Protein AF-A0A822GXT4-F1 (afdb_monomer)

Sequence (238 aa):
MAKQCLREKNMLSDHIYSRKEKIPILIPIWKYVDQVKENLTEKKSILLQFIYENSTFNSTFFNNEERIELSVLMKESLVEGNISVIFEGLDEVPIHVDRSDLVKEINTLLERGIDYDVMHDKLTYSVYEQKEIHNTRDPTIGNRFIITSRIEGNYFEDINFFIPRLTIEDMSNDALKLFCSSYMKCINEISVKTRRVGKESNIAQLYDEITQNKDIFHLAINPQLASGIAAVYNQYEG

Structure (m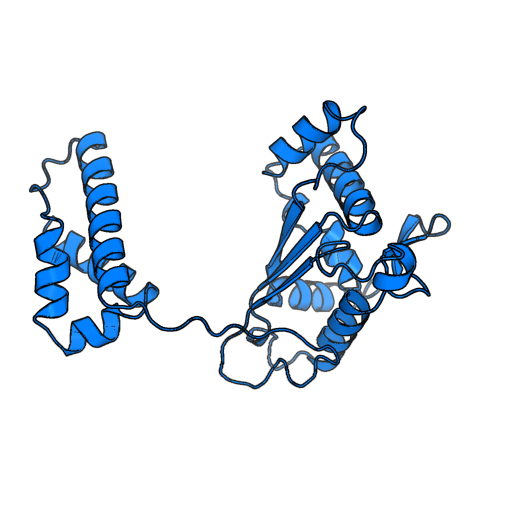mCIF, N/CA/C/O backbone):
data_AF-A0A822GXT4-F1
#
_entry.id   AF-A0A822GXT4-F1
#
loop_
_atom_site.group_PDB
_atom_site.id
_atom_site.type_symbol
_atom_site.label_atom_id
_atom_site.label_alt_id
_atom_site.label_comp_id
_atom_site.label_asym_id
_atom_site.label_entity_id
_atom_site.label_seq_id
_atom_site.pdbx_PDB_ins_code
_atom_site.Cartn_x
_atom_site.Cartn_y
_atom_site.Cartn_z
_atom_site.occupancy
_atom_site.B_iso_or_equiv
_atom_site.auth_seq_id
_atom_site.auth_comp_id
_atom_site.auth_asym_id
_atom_site.auth_atom_id
_atom_site.pdbx_PDB_model_num
ATOM 1 N N . MET A 1 1 ? 13.188 2.231 10.547 1.00 56.00 1 MET A N 1
ATOM 2 C CA . MET A 1 1 ? 13.160 1.423 9.315 1.00 56.00 1 MET A CA 1
ATOM 3 C C . MET A 1 1 ? 14.197 1.884 8.294 1.00 56.00 1 MET A C 1
ATOM 5 O O . MET A 1 1 ? 15.212 1.227 8.220 1.00 56.00 1 MET A O 1
ATOM 9 N N . ALA A 1 2 ? 14.082 3.035 7.617 1.00 60.69 2 ALA A N 1
ATOM 10 C CA . ALA A 1 2 ? 15.105 3.467 6.638 1.00 60.69 2 ALA A CA 1
ATOM 11 C C . ALA A 1 2 ? 16.550 3.541 7.201 1.00 60.69 2 ALA A C 1
ATOM 13 O O . ALA A 1 2 ? 17.471 2.997 6.602 1.00 60.69 2 ALA A O 1
ATOM 14 N N . LYS A 1 3 ? 16.756 4.089 8.413 1.00 62.12 3 LYS A N 1
ATOM 15 C CA . LYS A 1 3 ? 18.073 4.047 9.099 1.00 62.12 3 LYS A CA 1
ATOM 16 C C . LYS A 1 3 ? 18.524 2.639 9.500 1.00 62.12 3 LYS A C 1
ATOM 18 O O . LYS A 1 3 ? 19.713 2.402 9.658 1.00 62.12 3 LYS A O 1
ATOM 23 N N . GLN A 1 4 ? 17.583 1.724 9.705 1.00 65.19 4 GLN A N 1
ATOM 24 C CA . GLN A 1 4 ? 17.884 0.323 9.980 1.00 65.19 4 GLN A CA 1
ATOM 25 C C . GLN A 1 4 ? 18.321 -0.381 8.689 1.00 65.19 4 GLN A C 1
ATOM 27 O O . GLN A 1 4 ? 19.358 -1.025 8.705 1.00 65.19 4 GLN A O 1
ATOM 32 N N . CYS A 1 5 ? 17.640 -0.138 7.564 1.00 62.97 5 CYS A N 1
ATOM 33 C CA . CYS A 1 5 ? 18.047 -0.638 6.250 1.00 62.97 5 CYS A CA 1
ATOM 34 C C . CYS A 1 5 ? 19.461 -0.161 5.864 1.00 62.97 5 CYS A C 1
ATOM 36 O O . CYS A 1 5 ? 20.261 -0.958 5.387 1.00 62.97 5 CYS A O 1
ATOM 38 N N . LEU A 1 6 ? 19.807 1.107 6.135 1.00 62.62 6 LEU A N 1
ATOM 39 C CA . LEU A 1 6 ? 21.176 1.616 5.940 1.00 62.62 6 LEU A CA 1
ATOM 40 C C . LEU A 1 6 ? 22.205 0.891 6.820 1.00 62.62 6 LEU A C 1
ATOM 42 O O . LEU A 1 6 ? 23.281 0.524 6.356 1.00 62.62 6 LEU A O 1
ATOM 46 N N . ARG A 1 7 ? 21.877 0.653 8.096 1.00 63.25 7 ARG A N 1
ATOM 47 C CA . ARG A 1 7 ? 22.760 -0.076 9.021 1.00 63.25 7 ARG A CA 1
ATOM 48 C C . ARG A 1 7 ? 22.966 -1.526 8.593 1.00 63.25 7 ARG A C 1
ATOM 50 O O . ARG A 1 7 ? 24.087 -2.010 8.660 1.00 63.25 7 ARG A O 1
ATOM 57 N N . GLU A 1 8 ? 21.910 -2.194 8.141 1.00 62.47 8 GLU A N 1
ATOM 58 C CA . GLU A 1 8 ? 21.948 -3.587 7.685 1.00 62.47 8 GLU A CA 1
ATOM 59 C C . GLU A 1 8 ? 22.702 -3.737 6.353 1.00 62.47 8 GLU A C 1
ATOM 61 O O . GLU A 1 8 ? 23.437 -4.712 6.193 1.00 62.47 8 GLU A O 1
ATOM 66 N N . LYS A 1 9 ? 22.629 -2.747 5.444 1.00 60.75 9 LYS A N 1
ATOM 67 C CA . LYS A 1 9 ? 23.444 -2.704 4.211 1.00 60.75 9 LYS A CA 1
ATOM 68 C C . LYS A 1 9 ? 24.942 -2.814 4.517 1.00 60.75 9 LYS A C 1
ATOM 70 O O . LYS A 1 9 ? 25.652 -3.569 3.862 1.00 60.75 9 LYS A O 1
ATOM 75 N N . ASN A 1 10 ? 25.405 -2.124 5.559 1.00 52.47 10 ASN A N 1
ATOM 76 C CA . ASN A 1 10 ? 26.811 -2.121 5.972 1.00 52.47 10 ASN A CA 1
ATOM 77 C C . ASN A 1 10 ? 27.264 -3.415 6.680 1.00 52.47 10 ASN A C 1
ATOM 79 O O . ASN A 1 10 ? 28.443 -3.543 7.002 1.00 52.47 10 ASN A O 1
ATOM 83 N N . MET A 1 11 ? 26.358 -4.369 6.933 1.00 46.69 11 MET A N 1
ATOM 84 C CA . MET A 1 11 ? 26.658 -5.627 7.633 1.00 46.69 11 MET A CA 1
ATOM 85 C C . MET A 1 11 ? 26.518 -6.886 6.763 1.00 46.69 11 MET A C 1
ATOM 87 O O . MET A 1 11 ? 26.800 -7.980 7.245 1.00 46.69 11 MET A O 1
ATOM 91 N N . LEU A 1 12 ? 26.092 -6.768 5.502 1.00 45.81 12 LEU A N 1
ATOM 92 C CA . LEU A 1 12 ? 25.726 -7.913 4.661 1.00 45.81 12 LEU A CA 1
ATOM 93 C C . LEU A 1 12 ? 26.604 -8.001 3.403 1.00 45.81 12 LEU A C 1
ATOM 95 O O . LEU A 1 12 ? 26.143 -7.719 2.300 1.00 45.81 12 LEU A O 1
ATOM 99 N N . SER A 1 13 ? 27.861 -8.431 3.565 1.00 44.22 13 SER A N 1
ATOM 100 C CA . SER A 1 13 ? 28.705 -8.902 2.449 1.00 44.22 13 SER A CA 1
ATOM 101 C C . SER A 1 13 ? 28.569 -10.400 2.168 1.00 44.22 13 SER A C 1
ATOM 103 O O . SER A 1 13 ? 28.964 -10.846 1.100 1.00 44.22 13 SER A O 1
ATOM 105 N N . ASP A 1 14 ? 27.972 -11.182 3.068 1.00 42.19 14 ASP A N 1
ATOM 106 C CA . ASP A 1 14 ? 27.928 -12.636 2.938 1.00 42.19 14 ASP A CA 1
ATOM 107 C C . ASP A 1 14 ? 26.563 -13.159 3.379 1.00 42.19 14 ASP A C 1
ATOM 109 O O . ASP A 1 14 ? 26.316 -13.251 4.571 1.00 42.19 14 ASP A O 1
ATOM 113 N N . HIS A 1 15 ? 25.657 -13.467 2.443 1.00 39.00 15 HIS A N 1
ATOM 114 C CA . HIS A 1 15 ? 24.765 -14.635 2.529 1.00 39.00 15 HIS A CA 1
ATOM 115 C C . HIS A 1 15 ? 23.908 -14.808 1.262 1.00 39.00 15 HIS A C 1
ATOM 117 O O . HIS A 1 15 ? 23.187 -13.921 0.810 1.00 39.00 15 HIS A O 1
ATOM 123 N N . ILE A 1 16 ? 23.997 -16.024 0.726 1.00 44.41 16 ILE A N 1
ATOM 124 C CA . ILE A 1 16 ? 23.273 -16.587 -0.414 1.00 44.41 16 ILE A CA 1
ATOM 125 C C . ILE A 1 16 ? 21.822 -16.894 0.009 1.00 44.41 16 ILE A C 1
ATOM 127 O O . ILE A 1 16 ? 21.611 -17.617 0.978 1.00 44.41 16 ILE A O 1
ATOM 131 N N . TYR A 1 17 ? 20.841 -16.352 -0.726 1.00 42.94 17 TYR A N 1
ATOM 132 C CA . TYR A 1 17 ? 19.411 -16.729 -0.755 1.00 42.94 17 TYR A CA 1
ATOM 133 C C . TYR A 1 17 ? 18.722 -17.077 0.587 1.00 42.94 17 TYR A C 1
ATOM 135 O O . TYR A 1 17 ? 17.957 -18.040 0.665 1.00 42.94 17 TYR A O 1
ATOM 143 N N . SER A 1 18 ? 18.888 -16.268 1.639 1.00 44.94 18 SER A N 1
ATOM 144 C CA . SER A 1 18 ? 17.813 -16.163 2.637 1.00 44.94 18 SER A CA 1
ATOM 145 C C . SER A 1 18 ? 16.719 -15.257 2.058 1.00 44.94 18 SER A C 1
ATOM 147 O O . SER A 1 18 ? 17.018 -14.349 1.278 1.00 44.94 18 SER A O 1
ATOM 149 N N . ARG A 1 19 ? 15.440 -15.514 2.367 1.00 54.06 19 ARG A N 1
ATOM 150 C CA . ARG A 1 19 ? 14.340 -14.599 2.014 1.00 54.06 19 ARG A CA 1
ATOM 151 C C . ARG A 1 19 ? 14.615 -13.251 2.690 1.00 54.06 19 ARG A C 1
ATOM 153 O O . ARG A 1 19 ? 14.214 -13.063 3.834 1.00 54.06 19 ARG A O 1
ATOM 160 N N . LYS A 1 20 ? 15.324 -12.346 2.007 1.00 64.25 20 LYS A N 1
ATOM 161 C CA . LYS A 1 20 ? 15.527 -10.973 2.469 1.00 64.25 20 LYS A CA 1
ATOM 162 C C . LYS A 1 20 ? 14.148 -10.353 2.678 1.00 64.25 20 LYS A C 1
ATOM 164 O O . LYS A 1 20 ? 13.273 -10.465 1.813 1.00 64.25 20 LYS A O 1
ATOM 169 N N . GLU A 1 21 ? 13.937 -9.757 3.845 1.00 76.62 21 GLU A N 1
ATOM 170 C CA . GLU A 1 21 ? 12.742 -8.957 4.086 1.00 76.62 21 GLU A CA 1
ATOM 171 C C . GLU A 1 21 ? 12.685 -7.844 3.036 1.00 76.62 21 GLU A C 1
ATOM 173 O O . GLU A 1 21 ? 13.692 -7.199 2.741 1.00 76.62 21 GLU A O 1
ATOM 178 N N . LYS A 1 22 ? 11.516 -7.658 2.416 1.00 85.88 22 LYS A N 1
ATOM 179 C CA . LYS A 1 22 ? 11.350 -6.622 1.395 1.00 85.88 22 LYS A CA 1
ATOM 180 C C . LYS A 1 22 ? 11.286 -5.265 2.068 1.00 85.88 22 LYS A C 1
ATOM 182 O O . LYS A 1 22 ? 10.574 -5.115 3.058 1.00 85.88 22 LYS A O 1
ATOM 187 N N . ILE A 1 23 ? 11.956 -4.272 1.496 1.00 87.44 23 ILE A N 1
ATOM 188 C CA . ILE A 1 23 ? 11.910 -2.909 2.020 1.00 87.44 23 ILE A CA 1
ATOM 189 C C . ILE A 1 23 ? 10.537 -2.319 1.683 1.00 87.44 23 ILE A C 1
ATOM 191 O O . ILE A 1 23 ? 10.203 -2.216 0.497 1.00 87.44 23 ILE A O 1
ATOM 195 N N . PRO A 1 24 ? 9.717 -1.943 2.681 1.00 88.31 24 PRO A N 1
ATOM 196 C CA . PRO A 1 24 ? 8.405 -1.405 2.396 1.00 88.31 24 PRO A CA 1
ATOM 197 C C . PRO A 1 24 ? 8.483 0.095 2.093 1.00 88.31 24 PRO A C 1
ATOM 199 O O . PRO A 1 24 ? 9.163 0.852 2.790 1.00 88.31 24 PRO A O 1
ATOM 202 N N . ILE A 1 25 ? 7.760 0.523 1.060 1.00 88.25 25 ILE A N 1
ATOM 203 C CA . ILE A 1 25 ? 7.657 1.918 0.621 1.00 88.25 25 ILE A CA 1
ATOM 204 C C . ILE A 1 25 ? 6.179 2.289 0.554 1.00 88.25 25 ILE A C 1
ATOM 206 O O . ILE A 1 25 ? 5.410 1.613 -0.118 1.00 88.25 25 ILE A O 1
ATOM 210 N N . LEU A 1 26 ? 5.787 3.374 1.221 1.00 88.88 26 LEU A N 1
ATOM 211 C CA . LEU A 1 26 ? 4.436 3.927 1.130 1.00 88.88 26 LEU A CA 1
ATOM 212 C C . LEU A 1 26 ? 4.402 5.061 0.099 1.00 88.88 26 LEU A C 1
ATOM 214 O O . LEU A 1 26 ? 5.211 5.992 0.164 1.00 88.88 26 LEU A O 1
ATOM 218 N N . ILE A 1 27 ? 3.455 4.979 -0.831 1.00 89.06 27 ILE A N 1
ATOM 219 C CA . ILE A 1 27 ? 3.220 5.939 -1.907 1.00 89.06 27 ILE A CA 1
ATOM 220 C C . ILE A 1 27 ? 1.754 6.382 -1.854 1.00 89.06 27 ILE A C 1
ATOM 222 O O . ILE A 1 27 ? 0.891 5.684 -2.388 1.00 89.06 27 ILE A O 1
ATOM 226 N N . PRO A 1 28 ? 1.450 7.541 -1.248 1.00 89.94 28 PRO A N 1
ATOM 227 C CA . PRO A 1 28 ? 0.129 8.143 -1.369 1.00 89.94 28 PRO A CA 1
ATOM 228 C C . PRO A 1 28 ? -0.093 8.594 -2.814 1.00 89.94 28 PRO A C 1
ATOM 230 O O . PRO A 1 28 ? 0.680 9.406 -3.332 1.00 89.94 28 PRO A O 1
ATOM 233 N N . ILE A 1 29 ? -1.125 8.071 -3.478 1.00 88.88 29 ILE A N 1
ATOM 234 C CA . ILE A 1 29 ? -1.347 8.304 -4.913 1.00 88.88 29 ILE A CA 1
ATOM 235 C C . ILE A 1 29 ? -1.566 9.786 -5.215 1.00 88.88 29 ILE A C 1
ATOM 237 O O . ILE A 1 29 ? -1.021 10.295 -6.196 1.00 88.88 29 ILE A O 1
ATOM 241 N N . TRP A 1 30 ? -2.279 10.506 -4.349 1.00 86.38 30 TRP A N 1
ATOM 242 C CA . TRP A 1 30 ? -2.490 11.945 -4.508 1.00 86.38 30 TRP A CA 1
ATOM 243 C C . TRP A 1 30 ? -1.169 12.734 -4.561 1.00 86.38 30 TRP A C 1
ATOM 245 O O . TRP A 1 30 ? -1.055 13.656 -5.363 1.00 86.38 30 TRP A O 1
ATOM 255 N N . LYS A 1 31 ? -0.131 12.328 -3.807 1.00 85.81 31 LYS A N 1
ATOM 256 C CA . LYS A 1 31 ? 1.189 12.990 -3.840 1.00 85.81 31 LYS A CA 1
ATOM 257 C C . LYS A 1 31 ? 1.891 12.813 -5.177 1.00 85.81 31 LYS A C 1
ATOM 259 O O . LYS A 1 31 ? 2.482 13.761 -5.684 1.00 85.81 31 LYS A O 1
ATOM 264 N N . TYR A 1 32 ? 1.843 11.603 -5.734 1.00 85.75 32 TYR A N 1
ATOM 265 C CA . TYR A 1 32 ? 2.390 11.341 -7.064 1.00 85.75 32 TYR A CA 1
ATOM 266 C C . TYR A 1 32 ? 1.669 12.188 -8.112 1.00 85.75 32 TYR A C 1
ATOM 268 O O . TYR A 1 32 ? 2.304 12.880 -8.905 1.00 85.75 32 TYR A O 1
ATOM 276 N N . VAL A 1 33 ? 0.339 12.191 -8.064 1.00 83.75 33 VAL A N 1
ATOM 277 C CA . VAL A 1 33 ? -0.484 12.929 -9.017 1.00 83.75 33 VAL A CA 1
ATOM 278 C C . VAL A 1 33 ? -0.244 14.440 -8.942 1.00 83.75 33 VAL A C 1
ATOM 280 O O . VAL A 1 33 ? -0.178 15.096 -9.982 1.00 83.75 33 VAL A O 1
ATOM 283 N N . ASP A 1 34 ? -0.086 15.002 -7.746 1.00 81.00 34 ASP A N 1
ATOM 284 C CA . ASP A 1 34 ? 0.213 16.425 -7.585 1.00 81.00 34 ASP A CA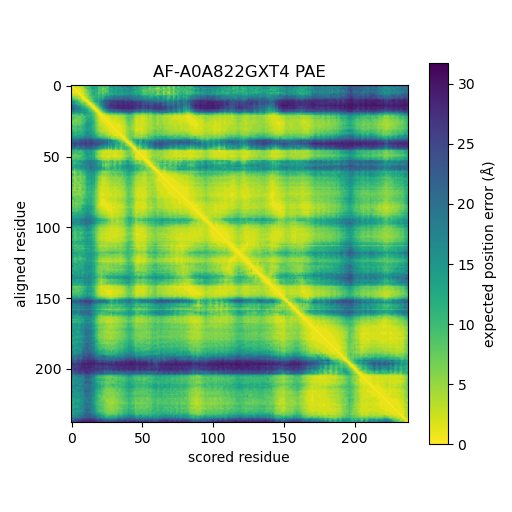 1
ATOM 285 C C . ASP A 1 34 ? 1.624 16.773 -8.080 1.00 81.00 34 ASP A C 1
ATOM 287 O O . ASP A 1 34 ? 1.775 17.732 -8.839 1.00 81.00 34 ASP A O 1
ATOM 291 N N . GLN A 1 35 ? 2.633 15.942 -7.795 1.00 78.31 35 GLN A N 1
ATOM 292 C CA . GLN A 1 35 ? 3.992 16.152 -8.312 1.00 78.31 35 GLN A CA 1
ATOM 293 C C . GLN A 1 35 ? 4.053 16.091 -9.850 1.00 78.31 35 GLN A C 1
ATOM 295 O O . GLN A 1 35 ? 4.761 16.879 -10.478 1.00 78.31 35 GLN A O 1
ATOM 300 N N . VAL A 1 36 ? 3.290 15.195 -10.487 1.00 75.75 36 VAL A N 1
ATOM 301 C CA . VAL A 1 36 ? 3.214 15.123 -11.958 1.00 75.75 36 VAL A CA 1
ATOM 302 C C . VAL A 1 36 ? 2.633 16.407 -12.563 1.00 75.75 36 VAL A C 1
ATOM 304 O O . VAL A 1 36 ? 3.053 16.801 -13.653 1.00 75.75 36 VAL A O 1
ATOM 307 N N . LYS A 1 37 ? 1.704 17.090 -11.878 1.00 72.38 37 LYS A N 1
ATOM 308 C CA . LYS A 1 37 ? 1.173 18.386 -12.339 1.00 72.38 37 LYS A CA 1
ATOM 309 C C . LYS A 1 37 ? 2.184 19.511 -12.179 1.00 72.38 37 LYS A C 1
ATOM 311 O O . LYS A 1 37 ? 2.328 20.324 -13.088 1.00 72.38 37 LYS A O 1
ATOM 316 N N . GLU A 1 38 ? 2.861 19.573 -11.036 1.00 69.00 38 GLU A N 1
ATOM 317 C CA . GLU A 1 38 ? 3.850 20.620 -10.752 1.00 69.00 38 GLU A CA 1
ATOM 318 C C . GLU A 1 38 ? 5.028 20.563 -11.739 1.00 69.00 38 GLU A C 1
ATOM 320 O O . GLU A 1 38 ? 5.528 21.601 -12.168 1.00 69.00 38 GLU A O 1
ATOM 325 N N . ASN A 1 39 ? 5.383 19.362 -12.204 1.00 63.16 39 ASN A N 1
ATOM 326 C CA . ASN A 1 39 ? 6.468 19.127 -13.159 1.00 63.16 39 ASN A CA 1
ATOM 327 C C . ASN A 1 39 ? 6.044 19.179 -14.644 1.00 63.16 39 ASN A C 1
ATOM 329 O O . ASN A 1 39 ? 6.778 18.712 -15.513 1.00 63.16 39 ASN A O 1
ATOM 333 N N . LEU A 1 40 ? 4.896 19.772 -15.002 1.00 56.34 40 LEU A N 1
ATOM 334 C CA . LEU A 1 40 ? 4.462 19.880 -16.411 1.00 56.3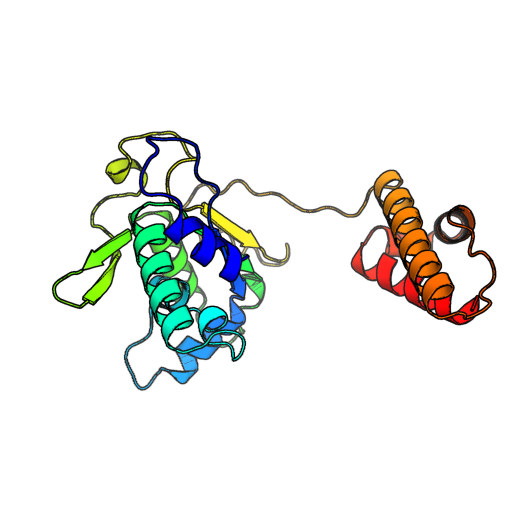4 40 LEU A CA 1
ATOM 335 C C . LEU A 1 40 ? 5.436 20.669 -17.319 1.00 56.34 40 LEU A C 1
ATOM 337 O O . LEU A 1 40 ? 5.325 20.589 -18.544 1.00 56.34 40 LEU A O 1
ATOM 341 N N . THR A 1 41 ? 6.402 21.393 -16.749 1.00 49.91 41 THR A N 1
ATOM 342 C CA . THR A 1 41 ? 7.451 22.138 -17.468 1.00 49.91 41 THR A CA 1
ATOM 343 C C . THR A 1 41 ? 8.787 21.397 -17.613 1.00 49.91 41 THR A C 1
ATOM 345 O O . THR A 1 41 ? 9.583 21.771 -18.471 1.00 49.91 41 THR A O 1
ATOM 348 N N . GLU A 1 42 ? 9.031 20.320 -16.861 1.00 49.91 42 GLU A N 1
ATOM 349 C CA . GLU A 1 42 ? 10.255 19.510 -16.933 1.00 49.91 42 GLU A CA 1
ATOM 350 C C . GLU A 1 42 ? 9.875 18.026 -16.899 1.00 49.91 42 GLU A C 1
ATOM 352 O O . GLU A 1 42 ? 9.405 17.548 -15.880 1.00 49.91 42 GLU A O 1
ATOM 357 N N . LYS A 1 43 ? 10.038 17.320 -18.034 1.00 54.50 43 LYS A N 1
ATOM 358 C CA . LYS A 1 43 ? 9.867 15.858 -18.226 1.00 54.50 43 LYS A CA 1
ATOM 359 C C . LYS A 1 43 ? 9.018 15.156 -17.148 1.00 54.50 43 LYS A C 1
ATOM 361 O O . LYS A 1 43 ? 9.545 14.804 -16.098 1.00 54.50 43 LYS A O 1
ATOM 366 N N . LYS A 1 44 ? 7.751 14.843 -17.471 1.00 55.22 44 LYS A N 1
ATOM 367 C CA . LYS A 1 44 ? 6.871 13.981 -16.655 1.00 55.22 44 LYS A CA 1
ATOM 368 C C . LYS A 1 44 ? 7.671 12.831 -16.019 1.00 55.22 44 LYS A C 1
ATOM 370 O O . LYS A 1 44 ? 8.175 11.964 -16.737 1.00 55.22 44 LYS A O 1
ATOM 375 N N . SER A 1 45 ? 7.794 12.843 -14.692 1.00 59.50 45 SER A N 1
ATOM 376 C CA . SER A 1 45 ? 8.405 11.749 -13.939 1.00 59.50 45 SER A CA 1
ATOM 377 C C . SER A 1 45 ? 7.450 10.562 -13.951 1.00 59.50 45 SER A C 1
ATOM 379 O O . SER A 1 45 ? 6.327 10.675 -13.459 1.00 59.50 45 SER A O 1
ATOM 381 N N . ILE A 1 46 ? 7.889 9.433 -14.504 1.00 78.56 46 ILE A N 1
ATOM 382 C CA . ILE A 1 46 ? 7.129 8.178 -14.462 1.00 78.56 46 ILE A CA 1
ATOM 383 C C . ILE A 1 46 ? 7.024 7.657 -13.019 1.00 78.56 46 ILE A C 1
ATOM 385 O O . ILE A 1 46 ? 7.886 7.934 -12.186 1.00 78.56 46 ILE A O 1
ATOM 389 N N . LEU A 1 47 ? 6.006 6.861 -12.709 1.00 86.75 47 LEU A N 1
ATOM 390 C CA . LEU A 1 47 ? 5.733 6.297 -11.385 1.00 86.75 47 LEU A CA 1
ATOM 391 C C . LEU A 1 47 ? 6.948 5.563 -10.809 1.00 86.75 47 LEU A C 1
ATOM 393 O O . LEU A 1 47 ? 7.256 5.701 -9.628 1.00 86.75 47 LEU A O 1
ATOM 397 N N . LEU A 1 48 ? 7.687 4.841 -11.657 1.00 87.88 48 LEU A N 1
ATOM 398 C CA . LEU A 1 48 ? 8.947 4.199 -11.281 1.00 87.88 48 LEU A CA 1
ATOM 399 C C . LEU A 1 48 ? 9.958 5.201 -10.706 1.00 87.88 48 LEU A C 1
ATOM 401 O O . LEU A 1 48 ? 10.576 4.924 -9.681 1.00 87.88 48 LEU A O 1
ATOM 405 N N . GLN A 1 49 ? 10.082 6.371 -11.332 1.00 85.69 49 GLN A N 1
ATOM 406 C CA . GLN A 1 49 ? 10.948 7.450 -10.873 1.00 85.69 49 GLN A CA 1
ATO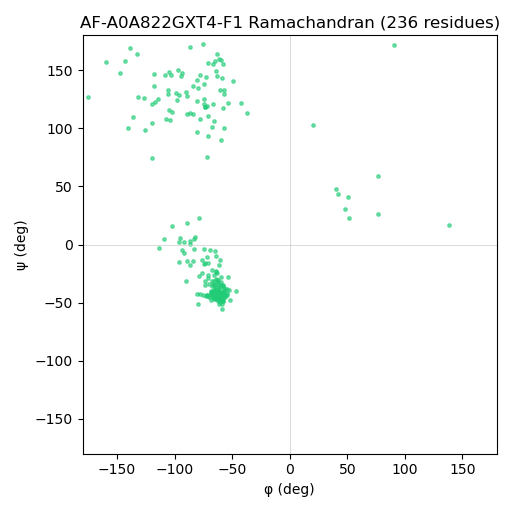M 407 C C . GLN A 1 49 ? 10.501 8.004 -9.527 1.00 85.69 49 GLN A C 1
ATOM 409 O O . GLN A 1 49 ? 11.301 8.104 -8.599 1.00 85.69 49 GLN A O 1
ATOM 414 N N . PHE A 1 50 ? 9.202 8.250 -9.383 1.00 86.12 50 PHE A N 1
ATOM 415 C CA . PHE A 1 50 ? 8.633 8.716 -8.125 1.00 86.12 50 PHE A CA 1
ATOM 416 C C . PHE A 1 50 ? 8.909 7.754 -6.953 1.00 86.12 50 PHE A C 1
ATOM 418 O O . PHE A 1 50 ? 9.127 8.198 -5.827 1.00 86.12 50 PHE A O 1
ATOM 425 N N . ILE A 1 51 ? 8.942 6.438 -7.196 1.00 87.19 51 ILE A N 1
ATOM 426 C CA . ILE A 1 51 ? 9.206 5.441 -6.147 1.00 87.19 51 ILE A CA 1
ATOM 427 C C . ILE A 1 51 ? 10.633 5.562 -5.592 1.00 87.19 51 ILE A C 1
ATOM 429 O O . ILE A 1 51 ? 10.798 5.566 -4.370 1.00 87.19 51 ILE A O 1
ATOM 433 N N . TYR A 1 52 ? 11.662 5.665 -6.442 1.00 82.19 52 TYR A N 1
ATOM 434 C CA . TYR A 1 52 ? 13.055 5.717 -5.966 1.00 82.19 52 TYR A CA 1
ATOM 435 C C . TYR A 1 52 ? 13.539 7.131 -5.610 1.00 82.19 52 TYR A C 1
ATOM 437 O O . TYR A 1 52 ? 14.519 7.273 -4.877 1.00 82.19 52 TYR A O 1
ATOM 445 N N . GLU A 1 53 ? 12.845 8.171 -6.079 1.00 78.06 53 GLU A N 1
ATOM 446 C CA . GLU A 1 53 ? 13.081 9.576 -5.705 1.00 78.06 53 GLU A CA 1
ATOM 447 C C . GLU A 1 53 ? 12.163 10.055 -4.571 1.00 78.06 53 GLU A C 1
ATOM 449 O O . GLU A 1 53 ? 12.177 11.237 -4.224 1.00 78.06 53 GLU A O 1
ATOM 454 N N . ASN A 1 54 ? 11.365 9.146 -3.997 1.00 72.25 54 ASN A N 1
ATOM 455 C CA . ASN A 1 54 ? 10.315 9.439 -3.026 1.00 72.25 54 ASN A CA 1
ATOM 456 C C . ASN A 1 54 ? 10.761 10.479 -1.986 1.00 72.25 54 ASN A C 1
ATOM 458 O O . ASN A 1 54 ? 11.718 10.285 -1.232 1.00 72.25 54 ASN A O 1
ATOM 462 N N . SER A 1 55 ? 10.010 11.579 -1.914 1.00 63.81 55 SER A N 1
ATOM 463 C CA . SER A 1 55 ? 10.328 12.744 -1.083 1.00 63.81 55 SER A CA 1
ATOM 464 C C . SER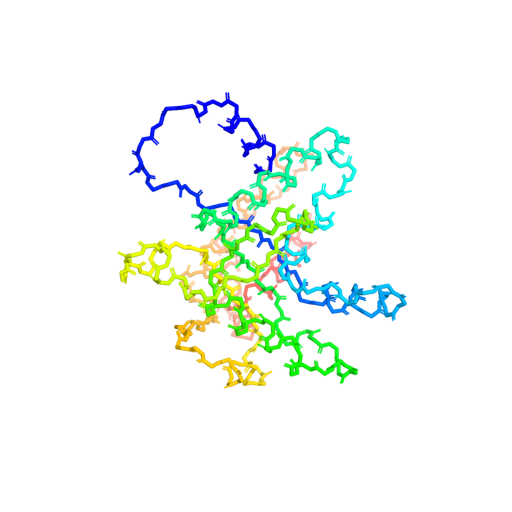 A 1 55 ? 10.392 12.453 0.420 1.00 63.81 55 SER A C 1
ATOM 466 O O . SER A 1 55 ? 11.013 13.207 1.167 1.00 63.81 55 SER A O 1
ATOM 468 N N . THR A 1 56 ? 9.832 11.332 0.875 1.00 64.31 56 THR A N 1
ATOM 469 C CA . THR A 1 56 ? 9.995 10.828 2.247 1.00 64.31 56 THR A CA 1
ATOM 470 C C . THR A 1 56 ? 11.470 10.560 2.572 1.00 64.31 56 THR A C 1
ATOM 472 O O . THR A 1 56 ? 11.922 10.845 3.687 1.00 64.31 56 THR A O 1
ATOM 475 N N . PHE A 1 57 ? 12.255 10.104 1.589 1.00 62.06 57 PHE A N 1
ATOM 476 C CA . PHE A 1 57 ? 13.712 9.989 1.705 1.00 62.06 57 PHE A CA 1
ATOM 477 C C . PHE A 1 57 ? 14.398 11.359 1.704 1.00 62.06 57 PHE A C 1
ATOM 479 O O . PHE A 1 57 ? 15.413 11.531 2.369 1.00 62.06 57 PHE A O 1
ATOM 486 N N . ASN A 1 58 ? 13.803 12.364 1.057 1.00 56.22 58 ASN A N 1
ATOM 487 C CA . ASN A 1 58 ? 14.304 13.742 1.035 1.00 56.22 58 ASN A CA 1
ATOM 488 C C . ASN A 1 58 ? 13.927 14.578 2.270 1.00 56.22 58 ASN A C 1
ATOM 490 O O . ASN A 1 58 ? 14.223 15.773 2.322 1.00 56.22 58 ASN A O 1
ATOM 494 N N . SER A 1 59 ? 13.318 13.969 3.287 1.00 65.44 59 SER A N 1
ATOM 495 C CA . SER A 1 59 ? 12.967 14.652 4.532 1.00 65.44 59 SER A CA 1
ATOM 496 C C . SER A 1 59 ? 14.193 15.195 5.286 1.00 65.44 59 SER A C 1
ATOM 498 O O . SER A 1 59 ? 15.323 14.735 5.115 1.00 65.44 59 SER A O 1
ATOM 500 N N . THR A 1 60 ? 13.970 16.168 6.174 1.00 64.81 60 THR A N 1
ATOM 501 C CA . THR A 1 60 ? 15.009 16.759 7.045 1.00 64.81 60 THR A CA 1
ATOM 502 C C . THR A 1 60 ? 15.598 15.772 8.061 1.00 64.81 60 THR A C 1
ATOM 504 O O . THR A 1 60 ? 16.548 16.108 8.763 1.00 64.81 60 THR A O 1
ATOM 507 N N . PHE A 1 61 ? 15.053 14.555 8.148 1.00 71.56 61 PHE A N 1
ATOM 508 C CA . PHE A 1 61 ? 15.527 13.496 9.040 1.00 71.56 61 PHE A CA 1
ATOM 509 C C . PHE A 1 61 ? 16.832 12.830 8.574 1.00 71.56 61 PHE A C 1
ATOM 511 O O . PHE A 1 61 ? 17.483 12.151 9.382 1.00 71.56 61 PHE A O 1
ATOM 518 N N . PHE A 1 62 ? 17.195 13.011 7.301 1.00 79.12 62 PHE A N 1
ATOM 519 C CA . PHE A 1 62 ? 18.394 12.451 6.685 1.00 79.12 62 PHE A CA 1
ATOM 520 C C . PHE A 1 62 ? 19.328 13.561 6.210 1.00 79.12 62 PHE A C 1
ATOM 522 O O . PHE A 1 62 ? 18.895 14.552 5.614 1.00 79.12 62 PHE A O 1
ATOM 529 N N . ASN A 1 63 ? 20.622 13.392 6.465 1.00 83.94 63 ASN A N 1
ATOM 530 C CA . ASN A 1 63 ? 21.645 14.261 5.895 1.00 83.94 63 ASN A CA 1
ATOM 531 C C . ASN A 1 63 ? 21.881 13.938 4.400 1.00 83.94 63 ASN A C 1
ATOM 533 O O . ASN A 1 63 ? 21.338 12.973 3.866 1.00 83.94 63 ASN A O 1
ATOM 537 N N . ASN A 1 64 ? 22.677 14.755 3.701 1.00 81.94 64 ASN A N 1
ATOM 538 C CA . ASN A 1 64 ? 22.930 14.567 2.264 1.00 81.94 64 ASN A CA 1
ATOM 539 C C . ASN A 1 64 ? 23.520 13.193 1.916 1.00 81.94 64 ASN A C 1
ATOM 541 O O . ASN A 1 64 ? 23.101 12.603 0.925 1.00 81.94 64 ASN A O 1
ATOM 545 N N . GLU A 1 65 ? 24.456 12.685 2.715 1.00 84.44 65 GLU A N 1
ATOM 546 C CA . GLU A 1 65 ? 25.099 11.388 2.477 1.00 84.44 65 GLU A CA 1
ATOM 547 C C . GLU A 1 65 ? 24.102 10.239 2.679 1.00 84.44 65 GLU A C 1
ATOM 549 O O . GLU A 1 65 ? 23.928 9.417 1.783 1.00 84.44 65 GLU A O 1
ATOM 554 N N . GLU A 1 66 ? 23.344 10.254 3.783 1.00 83.12 66 GLU A N 1
ATOM 555 C CA . GLU A 1 66 ? 22.279 9.280 4.064 1.00 83.12 66 GLU A CA 1
ATOM 556 C C . GLU A 1 66 ? 21.228 9.255 2.939 1.00 83.12 66 GLU A C 1
ATOM 558 O O . GLU A 1 66 ? 20.723 8.193 2.577 1.00 83.12 66 GLU A O 1
ATOM 563 N N . ARG A 1 67 ? 20.896 10.417 2.359 1.00 78.56 67 ARG A N 1
ATOM 564 C CA . ARG A 1 67 ? 19.952 10.512 1.233 1.00 78.56 67 ARG A CA 1
ATOM 565 C C . ARG A 1 67 ? 20.485 9.857 -0.034 1.00 78.56 67 ARG A C 1
ATOM 567 O O . ARG A 1 67 ? 19.742 9.134 -0.696 1.00 78.56 67 ARG A O 1
ATOM 574 N N . ILE A 1 68 ? 21.756 10.085 -0.357 1.00 81.31 68 ILE A N 1
ATOM 575 C CA . ILE A 1 68 ? 22.411 9.460 -1.512 1.00 81.31 68 ILE A CA 1
ATOM 576 C C . ILE A 1 68 ? 22.456 7.940 -1.319 1.00 81.31 68 ILE A C 1
ATOM 578 O O . ILE A 1 68 ? 22.046 7.201 -2.213 1.00 81.31 68 ILE A O 1
ATOM 582 N N . GLU A 1 69 ? 22.868 7.467 -0.141 1.00 83.38 69 GLU A N 1
ATOM 583 C CA . GLU A 1 69 ? 22.922 6.035 0.175 1.00 83.38 69 GLU A CA 1
ATOM 584 C C . GLU A 1 69 ? 21.548 5.362 0.093 1.00 83.38 69 GLU A C 1
ATOM 586 O O . GLU A 1 69 ? 21.431 4.268 -0.467 1.00 83.38 69 GLU A O 1
ATOM 591 N N . LEU A 1 70 ? 20.500 6.015 0.608 1.00 82.44 70 LEU A N 1
ATOM 592 C CA . LEU A 1 70 ? 19.126 5.523 0.499 1.00 82.44 70 LEU A CA 1
ATOM 593 C C . LEU A 1 70 ? 18.677 5.448 -0.954 1.00 82.44 70 LEU A C 1
ATOM 595 O O . LEU A 1 70 ? 18.096 4.442 -1.347 1.00 82.44 70 LEU A O 1
ATOM 599 N N . SER A 1 71 ? 18.958 6.473 -1.757 1.00 80.75 71 SER A N 1
ATOM 600 C CA . SER A 1 71 ? 18.559 6.487 -3.164 1.00 80.75 71 SER A CA 1
ATOM 601 C C . SER A 1 71 ? 19.248 5.367 -3.955 1.00 80.75 71 SER A C 1
ATOM 603 O O . SER A 1 71 ? 18.590 4.654 -4.714 1.00 80.75 71 SER A O 1
ATOM 605 N N . VAL A 1 72 ? 20.541 5.127 -3.706 1.00 83.38 72 VAL A N 1
ATOM 606 C CA . VAL A 1 72 ? 21.280 3.989 -4.282 1.00 83.38 72 VAL A CA 1
ATOM 607 C C . VAL A 1 72 ? 20.681 2.660 -3.822 1.00 83.38 72 VAL A C 1
ATOM 609 O O . VAL A 1 72 ? 20.368 1.814 -4.655 1.00 83.38 72 VAL A O 1
ATOM 612 N N . LEU A 1 73 ? 20.442 2.493 -2.516 1.00 86.62 73 LEU A N 1
ATOM 613 C CA . LEU A 1 73 ? 19.818 1.286 -1.970 1.00 86.62 73 LEU A CA 1
ATOM 614 C C . LEU A 1 73 ? 18.434 1.029 -2.585 1.00 86.62 73 LEU A C 1
ATOM 616 O O . LEU A 1 73 ? 18.104 -0.122 -2.857 1.00 86.62 73 LEU A O 1
ATOM 620 N N . MET A 1 74 ? 17.624 2.067 -2.811 1.00 86.25 74 MET A N 1
ATOM 621 C CA . MET A 1 74 ? 16.301 1.920 -3.428 1.00 86.25 74 MET A CA 1
ATOM 622 C C . MET A 1 74 ? 16.412 1.478 -4.883 1.00 86.25 74 MET A C 1
ATOM 624 O O . MET A 1 74 ? 15.694 0.565 -5.288 1.00 86.25 74 MET A O 1
ATOM 628 N N . LYS A 1 75 ? 17.325 2.081 -5.654 1.00 87.12 75 LYS A N 1
ATOM 629 C CA . LYS A 1 75 ? 17.589 1.685 -7.044 1.00 87.12 75 LYS A CA 1
ATOM 630 C C . LYS A 1 75 ? 18.021 0.217 -7.128 1.00 87.12 75 LYS A C 1
ATOM 632 O O . LYS A 1 75 ? 17.404 -0.549 -7.862 1.00 87.12 75 LYS A O 1
ATOM 637 N N . GLU A 1 76 ? 19.011 -0.182 -6.329 1.00 88.00 76 GLU A N 1
ATOM 638 C CA . GLU A 1 76 ? 19.498 -1.569 -6.245 1.00 88.00 76 GLU A CA 1
ATOM 639 C C . GLU A 1 76 ? 18.370 -2.529 -5.849 1.00 88.00 76 GLU A C 1
ATOM 641 O O . GLU A 1 76 ? 18.119 -3.523 -6.524 1.00 88.00 76 GLU A O 1
ATOM 646 N N . SER A 1 77 ? 17.621 -2.189 -4.798 1.00 88.12 77 SER A N 1
ATOM 647 C CA . SER A 1 77 ? 16.551 -3.046 -4.285 1.00 88.12 77 SER A CA 1
ATOM 648 C C . SER A 1 77 ? 15.401 -3.208 -5.277 1.00 88.12 77 SER A C 1
ATOM 650 O O . SER A 1 77 ? 14.804 -4.280 -5.331 1.00 88.12 77 SER A O 1
ATOM 652 N N . LEU A 1 78 ? 15.073 -2.180 -6.067 1.00 89.19 78 LEU A N 1
ATOM 653 C CA . LEU A 1 78 ? 14.059 -2.281 -7.120 1.00 89.19 78 LEU A CA 1
ATOM 654 C C . LEU A 1 78 ? 14.499 -3.230 -8.238 1.00 89.19 78 LEU A C 1
ATOM 656 O O . LEU A 1 78 ? 13.689 -4.041 -8.681 1.00 89.19 78 LEU A O 1
ATOM 660 N N . VAL A 1 79 ? 15.763 -3.161 -8.663 1.00 88.69 79 VAL A N 1
ATOM 661 C CA . VAL A 1 79 ? 16.324 -4.059 -9.689 1.00 88.69 79 VAL A CA 1
ATOM 662 C C . VAL A 1 79 ? 16.390 -5.500 -9.176 1.00 88.69 79 VAL A C 1
ATOM 664 O O . VAL A 1 79 ? 16.028 -6.435 -9.884 1.00 88.69 79 VAL A O 1
ATOM 667 N N . GLU A 1 80 ? 16.777 -5.697 -7.915 1.00 86.50 80 GLU A N 1
ATOM 668 C CA . GLU A 1 80 ? 16.835 -7.025 -7.291 1.00 86.50 80 GLU A CA 1
ATOM 669 C C . GLU A 1 80 ? 15.453 -7.632 -6.988 1.00 86.50 80 GLU A C 1
ATOM 671 O O . GLU A 1 80 ? 15.358 -8.809 -6.633 1.00 86.50 80 GLU A O 1
ATOM 676 N N . GLY A 1 81 ? 14.370 -6.856 -7.096 1.00 86.88 81 GLY A N 1
ATOM 677 C CA . GLY A 1 81 ? 13.033 -7.323 -6.738 1.00 86.88 81 GLY A CA 1
ATOM 678 C C . GLY A 1 81 ? 12.786 -7.372 -5.225 1.00 86.88 81 GLY A C 1
ATOM 679 O O . GLY A 1 81 ? 11.981 -8.174 -4.751 1.00 86.88 81 GLY A O 1
ATOM 680 N N . ASN A 1 82 ? 13.483 -6.551 -4.442 1.00 88.50 82 ASN A N 1
ATOM 681 C CA . ASN A 1 82 ? 13.501 -6.562 -2.977 1.00 88.50 82 ASN A CA 1
ATOM 682 C C . ASN A 1 82 ? 12.646 -5.455 -2.331 1.00 88.50 82 ASN A C 1
ATOM 684 O O . ASN A 1 82 ? 12.768 -5.204 -1.132 1.00 88.50 82 ASN A O 1
ATOM 688 N N . ILE A 1 83 ? 11.736 -4.826 -3.079 1.00 88.62 83 ILE A N 1
ATOM 689 C CA . ILE A 1 83 ? 10.822 -3.797 -2.560 1.00 88.62 83 ILE A CA 1
ATOM 690 C C . ILE A 1 83 ? 9.394 -4.331 -2.379 1.00 88.62 83 ILE A C 1
ATOM 692 O O . ILE A 1 83 ? 8.925 -5.190 -3.127 1.00 88.62 83 ILE A O 1
ATOM 696 N N . SER A 1 84 ? 8.685 -3.787 -1.386 1.00 91.25 84 SER A N 1
ATOM 697 C CA . SER A 1 84 ? 7.230 -3.883 -1.248 1.00 91.25 84 SER A CA 1
ATOM 698 C C . SER A 1 84 ? 6.612 -2.483 -1.277 1.00 91.25 84 SER A C 1
ATOM 700 O O . SER A 1 84 ? 6.683 -1.752 -0.296 1.00 91.25 84 SER A O 1
ATOM 702 N N . VAL A 1 85 ? 5.994 -2.092 -2.385 1.00 91.31 85 VAL A N 1
ATOM 703 C CA . VAL A 1 85 ? 5.336 -0.788 -2.521 1.00 91.31 85 VAL A CA 1
ATOM 704 C C . VAL A 1 85 ? 3.878 -0.889 -2.081 1.00 91.31 85 VAL A C 1
ATOM 706 O O . VAL A 1 85 ? 3.153 -1.784 -2.507 1.00 91.31 85 VAL A O 1
ATOM 709 N N . ILE A 1 86 ? 3.441 0.041 -1.241 1.00 92.81 86 ILE A N 1
ATOM 710 C CA . ILE A 1 86 ? 2.046 0.244 -0.862 1.00 92.81 86 ILE A CA 1
ATOM 711 C C . ILE A 1 86 ? 1.581 1.523 -1.552 1.00 92.81 86 ILE A C 1
ATOM 713 O O . ILE A 1 86 ? 1.992 2.617 -1.174 1.00 92.81 86 ILE A O 1
ATOM 717 N N . PHE A 1 87 ? 0.743 1.378 -2.570 1.00 91.44 87 PHE A N 1
ATOM 718 C CA . PHE A 1 87 ? 0.022 2.474 -3.195 1.00 91.44 87 PHE A CA 1
ATOM 719 C C . PHE A 1 87 ? -1.242 2.757 -2.394 1.00 91.44 87 PHE A C 1
ATOM 721 O O . PHE A 1 87 ? -2.153 1.931 -2.344 1.00 91.44 87 PHE A O 1
ATOM 728 N N . GLU A 1 88 ? -1.276 3.913 -1.746 1.00 91.88 88 GLU A N 1
ATOM 729 C CA . GLU A 1 88 ? -2.360 4.310 -0.859 1.00 91.88 88 GLU A CA 1
ATOM 730 C C . GLU A 1 88 ? -3.348 5.230 -1.584 1.00 91.88 88 GLU A C 1
ATOM 732 O O . GLU A 1 88 ? -2.948 6.266 -2.119 1.00 91.88 88 GLU A O 1
ATOM 737 N N . GLY A 1 89 ? -4.629 4.844 -1.587 1.00 90.38 89 GLY A N 1
ATOM 738 C CA . GLY A 1 89 ? -5.736 5.699 -2.020 1.00 90.38 89 GLY A CA 1
ATOM 739 C C . GLY A 1 89 ? -5.871 5.847 -3.538 1.00 90.38 89 GLY A C 1
ATOM 740 O O . GLY A 1 89 ? -5.832 6.958 -4.059 1.00 90.38 89 GLY A O 1
ATOM 741 N N . LEU A 1 90 ? -6.065 4.751 -4.281 1.00 88.00 90 LEU A N 1
ATOM 742 C CA . LEU A 1 90 ? -6.274 4.809 -5.743 1.00 88.00 90 LEU A CA 1
ATOM 743 C C . LEU A 1 90 ? -7.507 5.635 -6.155 1.00 88.00 90 LEU A C 1
ATOM 745 O O . LEU A 1 90 ? -7.546 6.237 -7.229 1.00 88.00 90 LEU A O 1
ATOM 749 N N . ASP A 1 91 ? -8.506 5.702 -5.286 1.00 85.56 91 ASP A N 1
ATOM 750 C CA . ASP A 1 91 ? -9.706 6.519 -5.453 1.00 85.56 91 ASP A CA 1
ATOM 751 C C . ASP A 1 91 ? -9.476 8.010 -5.178 1.00 85.56 91 ASP A C 1
ATOM 753 O O . ASP A 1 91 ? -10.305 8.832 -5.561 1.00 85.56 91 ASP A O 1
ATOM 757 N N . GLU A 1 92 ? -8.348 8.375 -4.567 1.00 86.69 92 GLU A N 1
ATOM 758 C CA . GLU A 1 92 ? -8.003 9.759 -4.232 1.00 86.69 92 GLU A CA 1
ATOM 759 C C . GLU A 1 92 ? -7.379 10.519 -5.408 1.00 86.69 92 GLU A C 1
ATOM 761 O O . GLU A 1 92 ? -6.984 11.677 -5.268 1.00 86.69 92 GLU A O 1
ATOM 766 N N . VAL A 1 93 ? -7.310 9.899 -6.593 1.00 83.06 93 VAL A N 1
ATOM 767 C CA . VAL A 1 93 ? -6.948 10.599 -7.830 1.00 83.06 93 VAL A CA 1
ATOM 768 C C . VAL A 1 93 ? -7.948 11.741 -8.053 1.00 83.06 93 VAL A C 1
ATOM 770 O O . VAL A 1 93 ? -9.141 11.474 -8.233 1.00 83.06 93 VAL A O 1
ATOM 773 N N . PRO A 1 94 ? -7.499 13.010 -8.065 1.00 77.06 94 PRO A N 1
ATOM 774 C CA . PRO A 1 94 ? -8.389 14.147 -8.238 1.00 77.06 94 PRO A CA 1
ATOM 775 C C . PRO A 1 94 ? -9.170 14.073 -9.553 1.00 77.06 94 PRO A C 1
ATOM 777 O O . PRO A 1 94 ? -8.619 13.707 -10.585 1.00 77.06 94 PRO A O 1
ATOM 780 N N . ILE A 1 95 ? -10.432 14.515 -9.540 1.00 72.44 95 ILE A N 1
ATOM 781 C CA . ILE A 1 95 ? -11.376 14.436 -10.679 1.00 72.44 95 ILE A CA 1
ATOM 782 C C . ILE A 1 95 ? -10.823 15.053 -11.979 1.00 72.44 95 ILE A C 1
ATOM 784 O O . ILE A 1 95 ? -11.208 14.663 -13.075 1.00 72.44 95 ILE A O 1
ATOM 788 N N . HIS A 1 96 ? -9.922 16.027 -11.867 1.00 71.12 96 HIS A N 1
ATOM 789 C CA . HIS A 1 96 ? -9.323 16.732 -13.002 1.00 71.12 96 HIS A CA 1
ATOM 790 C C . HIS A 1 96 ? -8.077 16.037 -13.580 1.00 71.12 96 HIS A C 1
ATOM 792 O O . HIS A 1 96 ? -7.434 16.590 -14.470 1.00 71.12 96 HIS A O 1
ATOM 798 N N . VAL A 1 97 ? -7.699 14.870 -13.056 1.00 72.38 97 VAL A N 1
ATOM 799 C CA . VAL A 1 97 ? -6.549 14.089 -13.515 1.00 72.38 97 VAL A CA 1
ATOM 800 C C . VAL A 1 97 ? -7.059 12.892 -14.289 1.00 72.38 97 VAL A C 1
ATOM 802 O O . VAL A 1 97 ? -7.899 12.139 -13.799 1.00 72.38 97 VAL A O 1
ATOM 805 N N . ASP A 1 98 ? -6.522 12.700 -15.492 1.00 74.44 98 ASP A N 1
ATOM 806 C CA . ASP A 1 98 ? -6.788 11.490 -16.255 1.00 74.44 98 ASP A CA 1
ATOM 807 C C . ASP A 1 98 ? -6.181 10.281 -15.531 1.00 74.44 98 ASP A C 1
ATOM 809 O O . ASP A 1 98 ? -4.966 10.071 -15.512 1.00 74.44 98 ASP A O 1
ATOM 813 N N . ARG A 1 99 ? -7.055 9.479 -14.917 1.00 79.81 99 ARG A N 1
ATOM 814 C CA . ARG A 1 99 ? -6.680 8.248 -14.219 1.00 79.81 99 ARG A CA 1
ATOM 815 C C . ARG A 1 99 ? -6.096 7.205 -15.178 1.00 79.81 99 ARG A C 1
ATOM 817 O O . ARG A 1 99 ? -5.335 6.350 -14.729 1.00 79.81 99 ARG A O 1
ATOM 824 N N . SER A 1 100 ? -6.404 7.272 -16.476 1.00 80.44 100 SER A N 1
ATOM 825 C CA . SER A 1 100 ? -5.933 6.289 -17.453 1.00 80.44 100 SER A CA 1
ATOM 826 C C . SER A 1 100 ? -4.409 6.255 -17.549 1.00 80.44 100 SER A C 1
ATOM 828 O O . SER A 1 100 ? -3.833 5.179 -17.696 1.00 80.44 100 SER A O 1
ATOM 830 N N . ASP A 1 101 ? -3.740 7.400 -17.404 1.00 80.56 101 ASP A N 1
ATOM 831 C CA . ASP A 1 101 ? -2.279 7.473 -17.433 1.00 80.56 101 ASP A CA 1
ATOM 832 C C . ASP A 1 101 ? -1.661 6.825 -16.188 1.00 80.56 101 ASP A C 1
ATOM 834 O O . ASP A 1 101 ? -0.781 5.974 -16.320 1.00 80.56 101 ASP A O 1
ATOM 838 N N . LEU A 1 102 ? -2.195 7.108 -14.994 1.00 85.81 102 LEU A N 1
ATOM 839 C CA . LEU A 1 102 ? -1.767 6.439 -13.759 1.00 85.81 102 LEU A CA 1
ATOM 840 C C . LEU A 1 102 ? -1.944 4.917 -13.857 1.00 85.81 102 LEU A C 1
ATOM 842 O O . LEU A 1 102 ? -1.043 4.160 -13.502 1.00 85.81 102 LEU A O 1
ATOM 846 N N . VAL A 1 103 ? -3.096 4.456 -14.346 1.00 86.06 103 VAL A N 1
ATOM 847 C CA . VAL A 1 103 ? -3.381 3.021 -14.464 1.00 86.06 103 VAL A CA 1
ATOM 848 C C . VAL A 1 103 ? -2.454 2.347 -15.478 1.00 86.06 103 VAL A C 1
ATOM 850 O O . VAL A 1 103 ? -1.976 1.243 -15.219 1.00 86.06 103 VAL A O 1
ATOM 853 N N . LYS A 1 104 ? -2.131 3.000 -16.604 1.00 86.31 104 LYS A N 1
ATOM 854 C CA . LYS A 1 104 ? -1.121 2.495 -17.554 1.00 86.31 104 LYS A CA 1
ATOM 855 C C . LYS A 1 104 ? 0.247 2.346 -16.893 1.00 86.31 104 LYS A C 1
ATOM 857 O O . LYS A 1 104 ? 0.926 1.345 -17.122 1.00 86.31 104 LYS A O 1
ATOM 862 N N . GLU A 1 105 ? 0.653 3.311 -16.073 1.00 88.00 105 GLU A N 1
ATOM 863 C CA . GLU A 1 105 ? 1.933 3.255 -15.365 1.00 88.00 105 GLU A CA 1
ATOM 864 C C . GLU A 1 105 ? 1.958 2.152 -14.301 1.00 88.00 105 GLU A C 1
ATOM 866 O O . GLU A 1 105 ? 2.937 1.407 -14.223 1.00 88.00 105 GLU A O 1
ATOM 871 N N . ILE A 1 106 ? 0.864 1.970 -13.552 1.00 89.38 106 ILE A N 1
ATOM 872 C CA . ILE A 1 106 ? 0.699 0.840 -12.627 1.00 89.38 106 ILE A CA 1
ATOM 873 C C . ILE A 1 106 ? 0.768 -0.488 -13.393 1.00 89.38 106 ILE A C 1
ATOM 875 O O . ILE A 1 106 ? 1.549 -1.355 -13.016 1.00 89.38 106 ILE A O 1
ATOM 879 N N . ASN A 1 107 ? 0.023 -0.647 -14.491 1.00 88.19 107 ASN A N 1
ATOM 880 C CA . ASN A 1 107 ? 0.056 -1.861 -15.316 1.00 88.19 107 ASN A CA 1
ATOM 881 C C . ASN A 1 107 ? 1.477 -2.168 -15.812 1.00 88.19 107 ASN A C 1
ATOM 883 O O . ASN A 1 107 ? 1.945 -3.296 -15.682 1.00 88.19 107 ASN A O 1
ATOM 887 N N . THR A 1 108 ? 2.192 -1.153 -16.305 1.00 88.75 108 THR A N 1
ATOM 888 C CA . THR A 1 108 ? 3.578 -1.304 -16.775 1.00 88.75 108 THR A CA 1
ATOM 889 C C . THR A 1 108 ? 4.504 -1.758 -15.646 1.00 88.75 108 THR A C 1
ATOM 891 O O . THR A 1 108 ? 5.351 -2.625 -15.852 1.00 88.75 108 THR A O 1
ATOM 894 N N . LEU A 1 109 ? 4.327 -1.201 -14.445 1.00 89.44 109 LEU A N 1
ATOM 895 C CA . LEU A 1 109 ? 5.098 -1.559 -13.256 1.00 89.44 109 LEU A CA 1
ATOM 896 C C . LEU A 1 109 ? 4.813 -2.984 -12.761 1.00 89.44 109 LEU A C 1
ATOM 898 O O . LEU A 1 109 ? 5.733 -3.649 -12.291 1.00 89.44 109 LEU A O 1
ATOM 902 N N . LEU A 1 110 ? 3.568 -3.451 -12.865 1.00 87.25 110 LEU A N 1
ATOM 903 C CA . LEU A 1 110 ? 3.176 -4.814 -12.493 1.00 87.25 110 LEU A CA 1
ATOM 904 C C . LEU A 1 110 ? 3.665 -5.860 -13.508 1.00 87.25 110 LEU A C 1
ATOM 906 O O . LEU A 1 110 ? 4.017 -6.970 -13.118 1.00 87.25 110 LEU A O 1
ATOM 910 N N . GLU A 1 111 ? 3.702 -5.508 -14.794 1.00 86.06 111 GLU A N 1
ATOM 911 C CA . GLU A 1 111 ? 4.083 -6.412 -15.885 1.00 86.06 111 GLU A CA 1
ATOM 912 C C . GLU A 1 111 ? 5.596 -6.577 -16.016 1.00 86.06 111 GLU A C 1
ATOM 914 O O . GLU A 1 111 ? 6.126 -7.692 -16.092 1.00 86.06 111 GLU A O 1
ATOM 919 N N . ARG A 1 112 ? 6.307 -5.450 -16.072 1.00 86.88 112 ARG A N 1
ATOM 920 C CA . ARG A 1 112 ? 7.693 -5.422 -16.525 1.00 86.88 112 ARG A CA 1
ATOM 921 C C . ARG A 1 112 ? 8.669 -5.537 -15.374 1.00 86.88 112 ARG A C 1
ATOM 923 O O . ARG A 1 112 ? 8.446 -5.032 -14.273 1.00 86.88 112 ARG A O 1
ATOM 930 N N . GLY A 1 113 ? 9.797 -6.170 -15.668 1.00 86.06 113 GLY A N 1
ATOM 931 C CA . GLY A 1 113 ? 10.985 -6.058 -14.843 1.00 86.06 113 GLY A CA 1
ATOM 932 C C . GLY A 1 113 ? 11.473 -4.620 -14.720 1.00 86.06 113 GLY A C 1
ATOM 933 O O . GLY A 1 113 ? 11.183 -3.779 -15.573 1.00 86.06 113 GLY A O 1
ATOM 934 N N . ILE A 1 114 ? 12.250 -4.346 -13.678 1.00 89.19 114 ILE A N 1
ATOM 935 C CA . ILE A 1 114 ? 12.939 -3.066 -13.500 1.00 89.19 114 ILE A CA 1
ATOM 936 C C . ILE A 1 114 ? 14.419 -3.292 -13.790 1.00 89.19 114 ILE A C 1
ATOM 938 O O . ILE A 1 114 ? 14.999 -4.258 -13.302 1.00 89.19 114 ILE A O 1
ATOM 942 N N . ASP A 1 115 ? 15.011 -2.405 -14.582 1.00 87.31 115 ASP A N 1
ATOM 943 C CA . ASP A 1 115 ? 16.418 -2.462 -14.971 1.00 87.31 115 ASP A CA 1
ATOM 944 C C . ASP A 1 115 ? 17.090 -1.093 -14.792 1.00 87.31 115 ASP A C 1
ATOM 946 O O . ASP A 1 115 ? 16.416 -0.064 -14.653 1.00 87.31 115 ASP A O 1
ATOM 950 N N . TYR A 1 116 ? 18.420 -1.077 -14.798 1.00 85.62 116 TYR A N 1
ATOM 951 C CA . TYR A 1 116 ? 19.225 0.135 -14.730 1.00 85.62 116 TYR A CA 1
ATOM 952 C C . TYR A 1 116 ? 19.777 0.508 -16.105 1.00 85.62 116 TYR A C 1
ATOM 954 O O . TYR A 1 116 ? 20.639 -0.171 -16.663 1.00 85.62 116 TYR A O 1
ATOM 962 N N . ASP A 1 117 ? 19.321 1.638 -16.642 1.00 85.06 117 ASP A N 1
ATOM 963 C CA . ASP A 1 117 ? 19.880 2.208 -17.860 1.00 85.06 117 ASP A CA 1
ATOM 964 C C . ASP A 1 117 ? 21.168 2.966 -17.522 1.00 85.06 117 ASP A C 1
ATOM 966 O O . ASP A 1 117 ? 21.141 4.132 -17.123 1.00 85.06 117 ASP A O 1
ATOM 970 N N . VAL A 1 118 ? 22.303 2.288 -17.700 1.00 81.88 118 VAL A N 1
ATOM 971 C CA . VAL A 1 118 ? 23.641 2.841 -17.438 1.00 81.88 118 VAL A CA 1
ATOM 972 C C . VAL A 1 118 ? 23.924 4.083 -18.290 1.00 81.88 118 VAL A C 1
ATOM 974 O O . VAL A 1 118 ? 24.612 4.990 -17.832 1.00 81.88 118 VAL A O 1
ATOM 977 N N . MET A 1 119 ? 23.390 4.163 -19.515 1.00 82.38 119 MET A N 1
ATOM 978 C CA . MET A 1 119 ? 23.673 5.279 -20.428 1.00 82.38 119 MET A CA 1
ATOM 979 C C . MET A 1 119 ? 22.966 6.566 -19.996 1.00 82.38 119 MET A C 1
ATOM 981 O O . MET A 1 119 ? 23.479 7.658 -20.233 1.00 82.38 119 MET A O 1
ATOM 985 N N . HIS A 1 120 ? 21.797 6.440 -19.368 1.00 80.94 120 HIS A N 1
ATOM 986 C CA . HIS A 1 120 ? 20.988 7.572 -18.907 1.00 80.94 120 HIS A CA 1
ATOM 987 C C . HIS A 1 120 ? 20.965 7.737 -17.380 1.00 80.94 120 HIS A C 1
ATOM 989 O O . HIS A 1 120 ? 20.230 8.592 -16.888 1.00 80.94 120 HIS A O 1
ATOM 995 N N . ASP A 1 121 ? 21.737 6.927 -16.653 1.00 81.25 121 ASP A N 1
ATOM 996 C CA . ASP A 1 121 ? 21.867 6.920 -15.191 1.00 81.25 121 ASP A CA 1
ATOM 997 C C . ASP A 1 121 ? 20.521 6.873 -14.435 1.00 81.25 121 ASP A C 1
ATOM 999 O O . ASP A 1 121 ? 20.293 7.566 -13.437 1.00 81.25 121 ASP A O 1
ATOM 1003 N N . LYS A 1 122 ? 19.580 6.058 -14.929 1.00 84.44 122 LYS A N 1
ATOM 1004 C CA . LYS A 1 122 ? 18.207 5.996 -14.402 1.00 84.44 122 LYS A CA 1
ATOM 1005 C C . LYS A 1 122 ? 17.632 4.586 -14.414 1.00 84.44 122 LYS A C 1
ATOM 1007 O O . LYS A 1 122 ? 18.028 3.746 -15.219 1.00 84.44 122 LYS A O 1
ATOM 1012 N N . LEU A 1 123 ? 16.628 4.356 -13.569 1.00 87.75 123 LEU A N 1
ATOM 1013 C CA . LEU A 1 123 ? 15.820 3.145 -13.678 1.00 87.75 123 LEU A CA 1
ATOM 1014 C C . LEU A 1 123 ? 14.890 3.224 -14.890 1.00 87.75 123 LEU A C 1
ATOM 1016 O O . LEU A 1 123 ? 14.357 4.282 -15.235 1.00 87.75 123 LEU A O 1
ATOM 1020 N N . THR A 1 124 ? 14.687 2.075 -15.518 1.00 88.56 124 THR A N 1
ATOM 1021 C CA . THR A 1 124 ? 13.775 1.884 -16.641 1.00 88.56 124 THR A CA 1
ATOM 1022 C C . THR A 1 124 ? 13.020 0.570 -16.482 1.00 88.56 124 THR A C 1
ATOM 1024 O O . THR A 1 124 ? 13.348 -0.267 -15.641 1.00 88.56 124 THR A O 1
ATOM 1027 N N . TYR A 1 125 ? 12.001 0.380 -17.309 1.00 89.00 125 TYR A N 1
ATOM 1028 C CA . TYR A 1 125 ? 11.372 -0.920 -17.464 1.00 89.00 125 TYR A CA 1
ATOM 1029 C C . TYR A 1 125 ? 12.209 -1.798 -18.391 1.00 89.00 125 TYR A C 1
ATOM 1031 O O . TYR A 1 125 ? 12.635 -1.356 -19.462 1.00 89.00 125 TYR A O 1
ATOM 1039 N N . SER A 1 126 ? 12.405 -3.046 -17.981 1.00 84.75 126 SER A N 1
ATOM 1040 C CA . SER A 1 126 ? 12.988 -4.089 -18.813 1.00 84.75 126 SER A CA 1
ATOM 1041 C C . SER A 1 126 ? 12.074 -4.408 -19.999 1.00 84.75 126 SER A C 1
ATOM 1043 O O . SER A 1 126 ? 10.864 -4.163 -19.971 1.00 84.75 126 SER A O 1
ATOM 1045 N N . VAL A 1 127 ? 12.657 -4.982 -21.050 1.00 85.44 127 VAL A N 1
ATOM 1046 C CA . VAL A 1 127 ? 11.895 -5.605 -22.144 1.00 85.44 127 VAL A CA 1
ATOM 1047 C C . VAL A 1 127 ? 11.279 -6.944 -21.731 1.00 85.44 127 VAL A C 1
ATOM 1049 O O . VAL A 1 127 ? 10.380 -7.420 -22.415 1.00 85.44 127 VAL A O 1
ATOM 1052 N N . TYR A 1 128 ? 11.754 -7.524 -20.625 1.00 82.88 128 TYR A N 1
ATOM 1053 C CA . TYR A 1 128 ? 11.286 -8.790 -20.074 1.00 82.88 128 TYR A CA 1
ATOM 1054 C C . TYR A 1 128 ? 10.269 -8.576 -18.952 1.00 82.88 128 TYR A C 1
ATOM 1056 O O . TYR A 1 128 ? 10.325 -7.595 -18.197 1.00 82.88 128 TYR A O 1
ATOM 1064 N N . GLU A 1 129 ? 9.355 -9.529 -18.809 1.00 82.62 129 GLU A N 1
ATOM 1065 C CA . GLU A 1 129 ? 8.428 -9.561 -17.679 1.00 82.62 129 GLU A CA 1
ATOM 1066 C C . GLU A 1 129 ? 9.155 -9.925 -16.373 1.00 82.62 129 GLU A C 1
ATOM 1068 O O . GLU A 1 129 ? 10.175 -10.621 -16.379 1.00 82.62 129 GLU A O 1
ATOM 1073 N N . GLN A 1 130 ? 8.599 -9.537 -15.218 1.00 77.25 130 GLN A N 1
ATOM 1074 C CA . GLN A 1 130 ? 9.209 -9.854 -13.913 1.00 77.25 130 GLN A CA 1
ATOM 1075 C C . GLN A 1 130 ? 9.479 -11.361 -13.724 1.00 77.25 130 GLN A C 1
ATOM 1077 O O . GLN A 1 130 ? 10.525 -11.754 -13.201 1.00 77.25 130 GLN A O 1
ATOM 1082 N N . LYS A 1 131 ? 8.562 -12.217 -14.198 1.00 76.44 131 LYS A N 1
ATOM 1083 C CA . LYS A 1 131 ? 8.683 -13.686 -14.123 1.00 76.44 131 LYS A CA 1
ATOM 1084 C C . LYS A 1 131 ? 9.876 -14.235 -14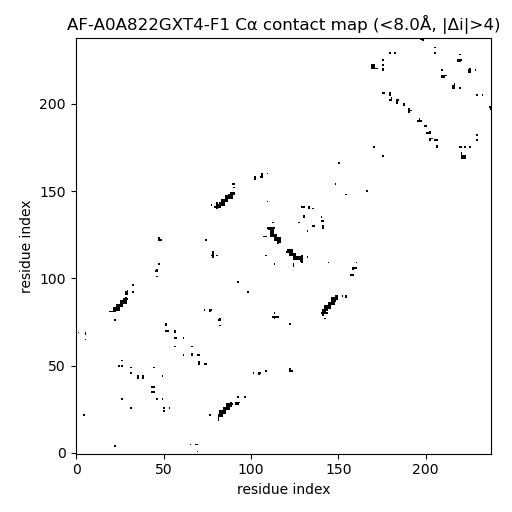.919 1.00 76.44 131 LYS A C 1
ATOM 1086 O O . LYS A 1 131 ? 10.439 -15.265 -14.551 1.00 76.44 131 LYS A O 1
ATOM 1091 N N . GLU A 1 132 ? 10.245 -13.563 -16.009 1.00 81.12 132 GLU A N 1
ATOM 1092 C CA . GLU A 1 132 ? 11.320 -13.984 -16.910 1.00 81.12 132 GLU A CA 1
ATOM 1093 C C . GLU A 1 132 ? 12.685 -13.655 -16.307 1.00 81.12 132 GLU A C 1
ATOM 1095 O O . GLU A 1 132 ? 13.567 -14.512 -16.296 1.00 81.12 132 GLU A O 1
ATOM 1100 N N . ILE A 1 133 ? 12.832 -12.465 -15.715 1.00 77.75 133 ILE A N 1
ATOM 1101 C CA . ILE A 1 133 ? 14.075 -12.029 -15.056 1.00 77.75 133 ILE A CA 1
ATOM 1102 C C . ILE A 1 133 ? 14.445 -12.956 -13.903 1.00 77.75 133 ILE A C 1
ATOM 1104 O O . ILE A 1 133 ? 15.597 -13.364 -13.758 1.00 77.75 133 ILE A O 1
ATOM 1108 N N . HIS A 1 134 ? 13.462 -13.314 -13.083 1.00 74.12 134 HIS A N 1
ATOM 1109 C CA . HIS A 1 134 ? 13.701 -14.151 -11.914 1.00 74.12 134 HIS A CA 1
ATOM 1110 C C . HIS A 1 134 ? 13.649 -15.654 -12.219 1.00 74.12 134 HIS A C 1
ATOM 1112 O O . HIS A 1 134 ? 13.816 -16.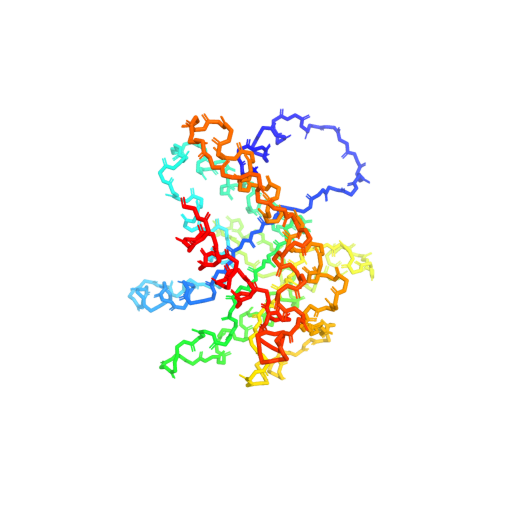459 -11.302 1.00 74.12 134 HIS A O 1
ATOM 1118 N N . ASN A 1 135 ? 13.416 -16.031 -13.485 1.00 76.88 135 ASN A N 1
ATOM 1119 C CA . ASN A 1 135 ? 13.306 -17.410 -13.967 1.00 76.88 135 ASN A CA 1
ATOM 1120 C C . ASN A 1 135 ? 12.501 -18.319 -13.017 1.00 76.88 135 ASN A C 1
ATOM 1122 O O . ASN A 1 135 ? 12.897 -19.437 -12.682 1.00 76.88 135 ASN A O 1
ATOM 1126 N N . THR A 1 136 ? 11.381 -17.802 -12.514 1.00 73.38 136 THR A N 1
ATOM 1127 C CA . THR A 1 136 ? 10.602 -18.447 -11.460 1.00 73.38 136 THR A CA 1
ATOM 1128 C C . THR A 1 136 ? 9.123 -18.151 -11.627 1.00 73.38 136 THR A C 1
ATOM 1130 O O . THR A 1 136 ? 8.720 -17.086 -12.088 1.00 73.38 136 THR A O 1
ATOM 1133 N N . ARG A 1 137 ? 8.297 -19.122 -11.236 1.00 69.50 137 ARG A N 1
ATOM 1134 C CA . ARG A 1 137 ? 6.843 -18.950 -11.111 1.00 69.50 137 ARG A CA 1
ATOM 1135 C C . ARG A 1 137 ? 6.423 -18.621 -9.682 1.00 69.50 137 ARG A C 1
ATOM 1137 O O . ARG A 1 137 ? 5.230 -18.549 -9.414 1.00 69.50 137 ARG A O 1
ATOM 1144 N N . ASP A 1 138 ? 7.383 -18.491 -8.769 1.00 73.25 138 ASP A N 1
ATOM 1145 C CA . ASP A 1 138 ? 7.119 -18.151 -7.380 1.00 73.25 138 ASP A CA 1
ATOM 1146 C C . ASP A 1 138 ? 6.667 -16.680 -7.288 1.00 73.25 138 ASP A C 1
ATOM 1148 O O . ASP A 1 138 ? 7.493 -15.784 -7.483 1.00 73.25 138 ASP A O 1
ATOM 1152 N N . PRO A 1 139 ? 5.390 -16.403 -6.954 1.00 65.75 139 PRO A N 1
ATOM 1153 C CA . PRO A 1 139 ? 4.874 -15.038 -6.846 1.00 65.75 139 PRO A CA 1
ATOM 1154 C C . PRO A 1 139 ? 5.467 -14.278 -5.649 1.00 65.75 139 PRO A C 1
ATOM 1156 O O . PRO A 1 139 ? 5.169 -13.106 -5.431 1.00 65.75 139 PRO A O 1
ATOM 1159 N N . THR A 1 140 ? 6.271 -14.945 -4.815 1.00 70.50 140 THR A N 1
ATOM 1160 C CA . THR A 1 140 ? 6.952 -14.320 -3.685 1.00 70.50 140 THR A CA 1
ATOM 1161 C C . THR A 1 140 ? 8.268 -13.642 -4.078 1.00 70.50 140 THR A C 1
ATOM 1163 O O . THR A 1 140 ? 8.767 -12.837 -3.277 1.00 70.50 140 THR A O 1
ATOM 1166 N N . ILE A 1 141 ? 8.787 -13.923 -5.281 1.00 76.25 141 ILE A N 1
ATOM 1167 C CA . ILE A 1 141 ? 10.017 -13.369 -5.864 1.00 76.25 141 ILE A CA 1
ATOM 1168 C C . ILE A 1 141 ? 9.669 -12.157 -6.748 1.00 76.25 141 ILE A C 1
ATOM 1170 O O . ILE A 1 141 ? 8.615 -12.137 -7.374 1.00 76.25 141 ILE A O 1
ATOM 1174 N N . GLY A 1 142 ? 10.535 -11.138 -6.780 1.00 84.81 142 GLY A N 1
ATOM 1175 C CA . GLY A 1 142 ? 10.266 -9.866 -7.463 1.00 84.81 142 GLY A CA 1
ATOM 1176 C C . GLY A 1 142 ? 9.600 -8.818 -6.567 1.00 84.81 142 GLY A C 1
ATOM 1177 O O . GLY A 1 142 ? 9.239 -9.093 -5.417 1.00 84.81 142 GLY A O 1
ATOM 1178 N N . ASN A 1 143 ? 9.473 -7.587 -7.062 1.00 87.69 143 ASN A N 1
ATOM 1179 C CA . ASN A 1 143 ? 8.862 -6.501 -6.292 1.00 87.69 143 ASN A CA 1
ATOM 1180 C C . ASN A 1 143 ? 7.394 -6.813 -5.976 1.00 87.69 143 ASN A C 1
ATOM 1182 O O . ASN A 1 143 ? 6.686 -7.419 -6.775 1.00 87.69 143 ASN A O 1
ATOM 1186 N N . ARG A 1 144 ? 6.927 -6.396 -4.796 1.00 88.50 144 ARG A N 1
ATOM 1187 C CA . ARG A 1 144 ? 5.528 -6.564 -4.383 1.00 88.50 144 ARG A CA 1
ATOM 1188 C C . ARG A 1 144 ? 4.802 -5.240 -4.384 1.00 88.50 144 ARG A C 1
ATOM 1190 O O . ARG A 1 144 ? 5.377 -4.220 -4.022 1.00 88.50 144 ARG A O 1
ATOM 1197 N N . PHE A 1 145 ? 3.524 -5.295 -4.724 1.00 89.19 145 PHE A N 1
ATOM 1198 C CA . PHE A 1 145 ? 2.664 -4.127 -4.803 1.00 89.19 145 PHE A CA 1
ATOM 1199 C C . PHE A 1 145 ? 1.370 -4.415 -4.050 1.00 89.19 145 PHE A C 1
ATOM 1201 O O . PHE A 1 145 ? 0.715 -5.429 -4.286 1.00 89.19 145 PHE A O 1
ATOM 1208 N N . ILE A 1 146 ? 1.022 -3.531 -3.124 1.00 91.44 146 ILE A N 1
ATOM 1209 C CA . ILE A 1 146 ? -0.261 -3.504 -2.428 1.00 91.44 146 ILE A CA 1
ATOM 1210 C C . ILE A 1 146 ? -0.935 -2.213 -2.862 1.00 91.44 146 ILE A C 1
ATOM 1212 O O . ILE A 1 146 ? -0.338 -1.151 -2.742 1.00 91.44 146 ILE A O 1
ATOM 1216 N N . ILE A 1 147 ? -2.154 -2.296 -3.381 1.00 90.06 147 ILE A N 1
ATOM 1217 C CA . ILE A 1 147 ? -2.913 -1.126 -3.821 1.00 90.06 147 ILE A CA 1
ATOM 1218 C C . ILE A 1 147 ? -4.153 -1.040 -2.945 1.00 90.06 147 ILE A C 1
ATOM 1220 O O . ILE A 1 147 ? -4.928 -1.994 -2.883 1.00 90.06 147 ILE A O 1
ATOM 1224 N N . THR A 1 148 ? -4.332 0.083 -2.257 1.00 91.50 148 THR A N 1
ATOM 1225 C CA . THR A 1 148 ? -5.513 0.332 -1.430 1.00 91.50 148 THR A CA 1
ATOM 1226 C C . THR A 1 148 ? -6.462 1.285 -2.137 1.00 91.50 148 THR A C 1
ATOM 1228 O O . THR A 1 148 ? -6.053 2.177 -2.883 1.00 91.50 148 THR A O 1
ATOM 1231 N N . SER A 1 149 ? -7.754 1.078 -1.916 1.00 89.06 149 SER A N 1
ATOM 1232 C CA . SER A 1 149 ? -8.794 1.978 -2.389 1.00 89.06 149 SER A CA 1
ATOM 1233 C C . SER A 1 149 ? -10.077 1.771 -1.595 1.00 89.06 149 SER A C 1
ATOM 1235 O O . SER A 1 149 ? -10.295 0.690 -1.040 1.00 89.06 149 SER A O 1
ATOM 1237 N N . ARG A 1 150 ? -10.948 2.780 -1.570 1.00 87.38 150 ARG A N 1
ATOM 1238 C CA . ARG A 1 150 ? -12.349 2.601 -1.175 1.00 87.38 150 ARG A CA 1
ATOM 1239 C C . ARG A 1 150 ? -13.078 1.679 -2.161 1.00 87.38 150 ARG A C 1
ATOM 1241 O O . ARG A 1 150 ? -12.783 1.652 -3.352 1.00 87.38 150 ARG A O 1
ATOM 1248 N N . ILE A 1 151 ? -14.071 0.945 -1.652 1.00 80.38 151 ILE A N 1
ATOM 1249 C CA . ILE A 1 151 ? -14.914 0.028 -2.447 1.00 80.38 151 ILE A CA 1
ATOM 1250 C C . ILE A 1 151 ? -15.704 0.796 -3.525 1.00 80.38 151 ILE A C 1
ATOM 1252 O O . ILE A 1 151 ? -15.990 0.266 -4.598 1.00 80.38 151 ILE A O 1
ATOM 1256 N N . GLU A 1 152 ? -16.044 2.055 -3.252 1.00 70.00 152 GLU A N 1
ATOM 1257 C CA . GLU A 1 152 ? -16.828 2.913 -4.138 1.00 70.00 152 GLU A CA 1
ATOM 1258 C C . GLU A 1 152 ? -16.040 3.340 -5.382 1.00 70.00 152 GLU A C 1
ATOM 1260 O O . GLU A 1 152 ? -15.384 4.375 -5.356 1.00 70.00 152 GLU A O 1
ATOM 1265 N N . GLY A 1 153 ? -16.156 2.600 -6.490 1.00 61.56 153 GLY A N 1
ATOM 1266 C CA . GLY A 1 153 ? -15.801 3.119 -7.820 1.00 61.56 153 GLY A CA 1
ATOM 1267 C C . GLY A 1 153 ? -15.048 2.188 -8.764 1.00 61.56 153 GLY A C 1
ATOM 1268 O O . GLY A 1 153 ? -14.497 2.681 -9.743 1.00 61.56 153 GLY A O 1
ATOM 1269 N N . ASN A 1 154 ? -15.032 0.872 -8.514 1.00 64.38 154 ASN A N 1
ATOM 1270 C CA . ASN A 1 154 ? -14.496 -0.137 -9.444 1.00 64.38 154 ASN A CA 1
ATOM 1271 C C . ASN A 1 154 ? -13.101 0.196 -10.015 1.00 64.38 154 ASN A C 1
ATOM 1273 O O . ASN A 1 154 ? -12.744 -0.236 -11.106 1.00 64.38 154 ASN A O 1
ATOM 1277 N N . TYR A 1 155 ? -12.262 0.907 -9.255 1.00 70.06 155 TYR A N 1
ATOM 1278 C CA . TYR A 1 155 ? -10.980 1.438 -9.740 1.00 70.06 155 TYR A CA 1
ATOM 1279 C C . TYR A 1 155 ? -9.958 0.367 -10.146 1.00 70.06 155 TYR A C 1
ATOM 1281 O O . TYR A 1 155 ? -8.923 0.676 -10.728 1.00 70.06 155 TYR A O 1
ATOM 1289 N N . PHE A 1 156 ? -10.243 -0.895 -9.829 1.00 72.31 156 PHE A N 1
ATOM 1290 C CA . PHE A 1 156 ? -9.422 -2.051 -10.163 1.00 72.31 156 PHE A CA 1
ATOM 1291 C C . PHE A 1 156 ? -9.836 -2.742 -11.470 1.00 72.31 156 PHE A C 1
ATOM 1293 O O . PHE A 1 156 ? -9.185 -3.714 -11.844 1.00 72.31 156 PHE A O 1
ATOM 1300 N N . GLU A 1 157 ? -10.927 -2.329 -12.127 1.00 71.06 157 GLU A N 1
ATOM 1301 C CA . GLU A 1 157 ? -11.353 -2.912 -13.413 1.00 71.06 157 GLU A CA 1
ATOM 1302 C C . GLU A 1 157 ? -10.378 -2.585 -14.548 1.00 71.06 157 GLU A C 1
ATOM 1304 O O . GLU A 1 157 ? -10.160 -3.422 -15.418 1.00 71.06 157 GLU A O 1
ATOM 1309 N N . ASP A 1 158 ? -9.722 -1.426 -14.484 1.00 74.25 158 ASP A N 1
ATOM 1310 C CA . ASP A 1 158 ? -8.778 -0.971 -15.512 1.00 74.25 158 ASP A CA 1
ATOM 1311 C C . ASP A 1 158 ? -7.355 -1.556 -15.340 1.00 74.25 158 ASP A C 1
ATOM 1313 O O . ASP A 1 158 ? -6.455 -1.313 -16.153 1.00 74.25 158 ASP A O 1
ATOM 1317 N N . ILE A 1 159 ? -7.120 -2.326 -14.269 1.00 79.25 159 ILE A N 1
ATOM 1318 C CA . ILE A 1 159 ? -5.835 -2.985 -14.025 1.00 79.25 159 ILE A CA 1
ATOM 1319 C C . ILE A 1 159 ? -5.853 -4.362 -14.693 1.00 79.25 159 ILE A C 1
ATOM 1321 O O . ILE A 1 159 ? -6.549 -5.277 -14.256 1.00 79.25 159 ILE A O 1
ATOM 1325 N N . ASN A 1 160 ? -5.039 -4.524 -15.738 1.00 71.19 160 ASN A N 1
ATOM 1326 C CA . ASN A 1 160 ? -5.038 -5.676 -16.650 1.00 71.19 160 ASN A CA 1
ATOM 1327 C C . ASN A 1 160 ? -4.331 -6.921 -16.080 1.00 71.19 160 ASN A C 1
ATOM 1329 O O . ASN A 1 160 ? -3.887 -7.793 -16.826 1.00 71.19 160 ASN A O 1
ATOM 1333 N N . PHE A 1 161 ? -4.222 -7.014 -14.757 1.00 68.62 161 PHE A N 1
ATOM 1334 C CA . PHE A 1 161 ? -3.594 -8.121 -14.048 1.00 68.62 161 PHE A CA 1
ATOM 1335 C C . PHE A 1 161 ? -4.602 -8.829 -13.157 1.00 68.62 161 PHE A C 1
ATOM 1337 O O . PHE A 1 161 ? -5.474 -8.207 -12.550 1.00 68.62 161 PHE A O 1
ATOM 1344 N N . PHE A 1 162 ? -4.441 -10.147 -13.012 1.00 71.38 162 PHE A N 1
ATOM 1345 C CA . PHE A 1 162 ? -5.122 -10.849 -11.935 1.00 71.38 162 PHE A CA 1
ATOM 1346 C C . PHE A 1 162 ? -4.534 -10.386 -10.600 1.00 71.38 162 PHE A C 1
ATOM 1348 O O . PHE A 1 162 ? -3.452 -10.812 -10.198 1.00 71.38 162 PHE A O 1
ATOM 1355 N N . ILE A 1 163 ? -5.259 -9.500 -9.925 1.00 75.19 163 ILE A N 1
ATOM 1356 C CA . ILE A 1 163 ? -4.924 -9.017 -8.590 1.00 75.19 163 ILE A CA 1
ATOM 1357 C C . ILE A 1 163 ? -5.874 -9.693 -7.605 1.00 75.19 163 ILE A C 1
ATOM 1359 O O . ILE A 1 163 ? -7.081 -9.440 -7.672 1.00 75.19 163 ILE A O 1
ATOM 1363 N N . PRO A 1 164 ? -5.371 -10.535 -6.682 1.00 83.38 164 PRO A N 1
ATOM 1364 C CA . PRO A 1 164 ? -6.161 -10.997 -5.552 1.00 83.38 164 PRO A CA 1
ATOM 1365 C C . PRO A 1 164 ? -6.732 -9.797 -4.793 1.00 83.38 164 PRO A C 1
ATOM 1367 O O . PRO A 1 164 ? -5.986 -8.933 -4.332 1.00 83.38 164 PRO A O 1
ATOM 1370 N N . ARG A 1 165 ? -8.059 -9.735 -4.679 1.00 84.12 165 ARG A N 1
ATOM 1371 C CA . ARG A 1 165 ? -8.758 -8.646 -3.991 1.00 84.12 165 ARG A CA 1
ATOM 1372 C C . ARG A 1 165 ? -9.113 -9.093 -2.581 1.00 84.12 165 ARG A C 1
ATOM 1374 O O . ARG A 1 165 ? -9.679 -10.168 -2.397 1.00 84.12 165 ARG A O 1
ATOM 1381 N N . LEU A 1 166 ? -8.785 -8.255 -1.606 1.00 88.81 166 LEU A N 1
ATOM 1382 C CA . LEU A 1 166 ? -9.174 -8.427 -0.215 1.00 88.81 166 LEU A CA 1
ATOM 1383 C C . LEU A 1 166 ? -10.017 -7.223 0.193 1.00 88.81 166 LEU A C 1
ATOM 1385 O O . LEU A 1 166 ? -9.543 -6.090 0.132 1.00 88.81 166 LEU A O 1
ATOM 1389 N N . THR A 1 167 ? -11.248 -7.479 0.623 1.00 88.25 167 THR A N 1
ATOM 1390 C CA . THR A 1 167 ? -12.088 -6.464 1.262 1.00 88.25 167 THR A CA 1
ATOM 1391 C C . THR A 1 167 ? -11.814 -6.486 2.758 1.00 88.25 167 THR A C 1
ATOM 1393 O O . THR A 1 167 ? -11.865 -7.547 3.378 1.00 88.25 167 THR A O 1
ATOM 1396 N N . ILE A 1 168 ? -11.506 -5.326 3.336 1.00 89.56 168 ILE A N 1
ATOM 1397 C CA . ILE A 1 168 ? -11.427 -5.169 4.790 1.00 89.56 168 ILE A CA 1
ATOM 1398 C C . ILE A 1 168 ? -12.840 -4.856 5.275 1.00 89.56 168 ILE A C 1
ATOM 1400 O O . ILE A 1 168 ? -13.396 -3.817 4.925 1.00 89.56 168 ILE A O 1
ATOM 1404 N N . GLU A 1 169 ? -13.420 -5.786 6.024 1.00 89.38 169 GLU A N 1
ATOM 1405 C CA . GLU A 1 169 ? -14.751 -5.643 6.612 1.00 89.38 169 GLU A CA 1
ATOM 1406 C C . GLU A 1 169 ? -14.690 -4.928 7.968 1.00 89.38 169 GLU A C 1
ATOM 1408 O O . GLU A 1 169 ? -13.615 -4.716 8.541 1.00 89.38 169 GLU A O 1
ATOM 1413 N N . ASP A 1 170 ? -15.865 -4.567 8.481 1.00 92.94 170 ASP A N 1
ATOM 1414 C CA . ASP A 1 170 ? -16.010 -4.029 9.828 1.00 92.94 170 ASP A CA 1
ATOM 1415 C C . ASP A 1 170 ? -15.476 -5.007 10.888 1.00 92.94 170 ASP A C 1
ATOM 1417 O O . ASP A 1 170 ? -15.422 -6.228 10.700 1.00 92.94 170 ASP A O 1
ATOM 1421 N N . MET A 1 171 ? -15.084 -4.469 12.044 1.00 95.25 171 MET A N 1
ATOM 1422 C CA . MET A 1 171 ? -14.621 -5.278 13.164 1.00 95.25 171 MET A CA 1
ATOM 1423 C C . MET A 1 171 ? -15.721 -6.234 13.622 1.00 95.25 171 MET A C 1
ATOM 1425 O O . MET A 1 171 ? -16.859 -5.840 13.883 1.00 95.25 171 MET A O 1
ATOM 1429 N N . SER A 1 172 ? -15.346 -7.498 13.820 1.00 94.69 172 SER A N 1
ATOM 1430 C CA . SER A 1 172 ? -16.182 -8.432 14.565 1.00 94.69 172 SER A CA 1
ATOM 1431 C C . SER A 1 172 ? -16.352 -7.966 16.014 1.00 94.69 172 SER A C 1
ATOM 1433 O O . SER A 1 172 ? -15.571 -7.165 16.534 1.00 94.69 172 SER A O 1
ATOM 1435 N N . ASN A 1 173 ? -17.339 -8.526 16.710 1.00 92.81 173 ASN A N 1
ATOM 1436 C CA . ASN A 1 173 ? -17.551 -8.228 18.124 1.00 92.81 173 ASN A CA 1
ATOM 1437 C C . ASN A 1 173 ? -16.305 -8.527 18.987 1.00 92.81 173 ASN A C 1
ATOM 1439 O O . ASN A 1 173 ? -15.928 -7.741 19.856 1.00 92.81 173 ASN A O 1
ATOM 1443 N N . ASP A 1 174 ? -15.614 -9.633 18.697 1.00 93.12 174 ASP A N 1
ATOM 1444 C CA . ASP A 1 174 ? -14.372 -9.996 19.385 1.00 93.12 174 ASP A CA 1
ATOM 1445 C C . ASP A 1 174 ? -13.245 -8.996 19.089 1.00 93.12 174 ASP A C 1
ATOM 1447 O O . ASP A 1 174 ? -12.498 -8.617 19.994 1.00 93.12 174 ASP A O 1
ATOM 1451 N N . ALA A 1 175 ? -13.145 -8.520 17.844 1.00 94.25 175 ALA A N 1
ATOM 1452 C CA . ALA A 1 175 ? -12.175 -7.499 17.462 1.00 94.25 175 ALA A CA 1
ATOM 1453 C C . ALA A 1 175 ? -12.468 -6.151 18.143 1.00 94.25 175 ALA A C 1
ATOM 1455 O O . ALA A 1 175 ? -11.541 -5.520 18.650 1.00 94.25 175 ALA A O 1
ATOM 1456 N N . LEU A 1 176 ? -13.739 -5.750 18.252 1.00 94.25 176 LEU A N 1
ATOM 1457 C CA . LEU A 1 176 ? -14.146 -4.555 18.995 1.00 94.25 176 LEU A CA 1
ATOM 1458 C C . LEU A 1 176 ? -13.794 -4.669 20.486 1.00 94.25 176 LEU A C 1
ATOM 1460 O O . LEU A 1 176 ? -13.225 -3.747 21.070 1.00 94.25 176 LEU A O 1
ATOM 1464 N N . LYS A 1 177 ? -14.048 -5.824 21.108 1.00 93.00 177 LYS A N 1
ATOM 1465 C CA . LYS A 1 177 ? -13.662 -6.075 22.504 1.00 93.00 177 LYS A CA 1
ATOM 1466 C C . LYS A 1 177 ? -12.151 -5.955 22.717 1.00 93.00 177 LYS A C 1
ATOM 1468 O O . LYS A 1 177 ? -11.702 -5.350 23.697 1.00 93.00 177 LYS A O 1
ATOM 1473 N N . LEU A 1 178 ? -11.359 -6.513 21.799 1.00 92.88 178 LEU A N 1
ATOM 1474 C CA . LEU A 1 178 ? -9.898 -6.405 21.817 1.00 92.88 178 LEU A CA 1
ATOM 1475 C C . LEU A 1 178 ? -9.426 -4.963 21.605 1.00 92.88 178 LEU A C 1
ATOM 1477 O O . LEU A 1 178 ? -8.494 -4.527 22.288 1.00 92.88 178 LEU A O 1
ATOM 1481 N N . PHE A 1 179 ? -10.083 -4.218 20.713 1.00 93.50 179 PHE A N 1
ATOM 1482 C CA . PHE A 1 179 ? -9.829 -2.800 20.487 1.00 93.50 179 PHE A CA 1
ATOM 1483 C C . PHE A 1 179 ? -10.040 -1.995 21.775 1.00 93.50 179 PHE A C 1
ATOM 1485 O O . PHE A 1 179 ? -9.100 -1.353 22.243 1.00 93.50 179 PHE A O 1
ATOM 1492 N N . CYS A 1 180 ? -11.219 -2.095 22.403 1.00 90.44 180 CYS A N 1
ATOM 1493 C CA . CYS A 1 180 ? -11.531 -1.388 23.650 1.00 90.44 180 CYS A CA 1
ATOM 1494 C C . CYS A 1 180 ? -10.524 -1.735 24.754 1.00 90.44 180 CYS A C 1
ATOM 1496 O O . CYS A 1 180 ? -9.998 -0.848 25.425 1.00 90.44 180 CYS A O 1
ATOM 1498 N N . SER A 1 181 ? -10.189 -3.021 24.892 1.00 89.44 181 SER A N 1
ATOM 1499 C CA . SER A 1 181 ? -9.215 -3.488 25.885 1.00 89.44 181 SER A CA 1
ATOM 1500 C C . SER A 1 181 ? -7.826 -2.892 25.676 1.00 89.44 181 SER A C 1
ATOM 1502 O O . SER A 1 181 ? -7.201 -2.415 26.626 1.00 89.44 181 SER A O 1
ATOM 1504 N N . SER A 1 182 ? -7.349 -2.889 24.431 1.00 89.38 182 SER A N 1
ATOM 1505 C CA . SER A 1 182 ? -6.036 -2.345 24.080 1.00 89.38 182 SER A CA 1
ATOM 1506 C C . SER A 1 182 ? -5.997 -0.828 24.256 1.00 89.38 182 SER A C 1
ATOM 1508 O O . SER A 1 182 ? -5.049 -0.299 24.834 1.00 89.38 182 SER A O 1
ATOM 1510 N N . TYR A 1 183 ? -7.052 -0.133 23.828 1.00 87.50 183 TYR A N 1
ATOM 1511 C CA . TYR A 1 183 ? -7.168 1.315 23.940 1.00 87.50 183 TYR A CA 1
ATOM 1512 C C . TYR A 1 183 ? -7.149 1.780 25.403 1.00 87.50 183 TYR A C 1
ATOM 1514 O O . TYR A 1 183 ? -6.324 2.612 25.781 1.00 87.50 183 TYR A O 1
ATOM 1522 N N . MET A 1 184 ? -7.988 1.186 26.256 1.00 83.25 184 MET A N 1
ATOM 1523 C CA . MET A 1 184 ? -8.054 1.541 27.679 1.00 83.25 184 MET A CA 1
ATOM 1524 C C . MET A 1 184 ? -6.747 1.228 28.412 1.00 83.25 184 MET A C 1
ATOM 1526 O O . MET A 1 184 ? -6.298 2.014 29.250 1.00 83.25 184 MET A O 1
ATOM 1530 N N . LYS A 1 185 ? -6.071 0.129 28.052 1.00 85.06 185 LYS A N 1
ATOM 1531 C CA . LYS A 1 185 ? -4.731 -0.168 28.569 1.00 85.06 185 LYS A CA 1
ATOM 1532 C C . LYS A 1 185 ? -3.736 0.949 28.233 1.00 85.06 185 LYS A C 1
ATOM 1534 O O . LYS A 1 185 ? -3.042 1.420 29.132 1.00 85.06 185 LYS A O 1
ATOM 1539 N N . CYS A 1 186 ? -3.695 1.411 26.981 1.00 84.38 186 CYS A N 1
ATOM 1540 C CA . CYS A 1 186 ? -2.812 2.508 26.574 1.00 84.38 186 CYS A CA 1
ATOM 1541 C C . CYS A 1 18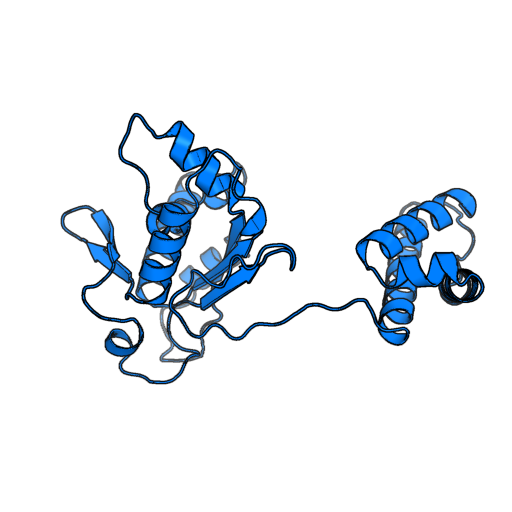6 ? -3.093 3.804 27.345 1.00 84.38 186 CYS A C 1
ATOM 1543 O O . CYS A 1 186 ? -2.162 4.486 27.772 1.00 84.38 186 CYS A O 1
ATOM 1545 N N . ILE A 1 187 ? -4.365 4.137 27.561 1.00 79.69 187 ILE A N 1
ATOM 1546 C CA . ILE A 1 187 ? -4.762 5.346 28.292 1.00 79.69 187 ILE A CA 1
ATOM 1547 C C . ILE A 1 187 ? -4.328 5.266 29.757 1.00 79.69 187 ILE A C 1
ATOM 1549 O O . ILE A 1 187 ? -3.710 6.204 30.262 1.00 79.69 187 ILE A O 1
ATOM 1553 N N . ASN A 1 188 ? -4.551 4.128 30.416 1.00 78.44 188 ASN A N 1
ATOM 1554 C CA . ASN A 1 188 ? -4.099 3.909 31.789 1.00 78.44 188 ASN A CA 1
ATOM 1555 C C . ASN A 1 188 ? -2.568 4.032 31.911 1.00 78.44 188 ASN A C 1
ATOM 1557 O O . ASN A 1 188 ? -2.071 4.696 32.823 1.00 78.44 188 ASN A O 1
ATOM 1561 N N . GLU A 1 189 ? -1.805 3.477 30.963 1.00 82.75 189 GLU A N 1
ATOM 1562 C CA . GLU A 1 189 ? -0.341 3.616 30.932 1.00 82.75 189 GLU A CA 1
ATOM 1563 C C . GLU A 1 189 ? 0.121 5.081 30.805 1.00 82.75 189 GLU A C 1
ATOM 1565 O O . GLU A 1 189 ? 1.123 5.472 31.413 1.00 82.75 189 GLU A O 1
ATOM 1570 N N . ILE A 1 190 ? -0.600 5.909 30.043 1.00 80.31 190 ILE A N 1
ATOM 1571 C CA . ILE A 1 190 ? -0.311 7.345 29.897 1.00 80.31 190 ILE A CA 1
ATOM 1572 C C . ILE A 1 190 ? -0.672 8.110 31.179 1.00 80.31 190 ILE A C 1
ATOM 1574 O O . ILE A 1 190 ? 0.110 8.947 31.644 1.00 80.31 190 ILE A O 1
ATOM 1578 N N . SER A 1 191 ? -1.822 7.815 31.785 1.00 73.56 191 SER A N 1
ATOM 1579 C CA . SER A 1 191 ? -2.293 8.460 33.018 1.00 73.56 191 SER A CA 1
ATOM 1580 C C . SER A 1 191 ? -1.344 8.218 34.196 1.00 73.56 191 SER A C 1
ATOM 1582 O O . SER A 1 191 ? -0.953 9.166 34.880 1.00 73.56 191 SER A O 1
ATOM 1584 N N . VAL A 1 192 ? -0.866 6.978 34.366 1.00 72.81 192 VAL A N 1
ATOM 1585 C CA . VAL A 1 192 ? 0.129 6.624 35.396 1.00 72.81 192 VAL A CA 1
ATOM 1586 C C . VAL A 1 192 ? 1.429 7.411 35.204 1.00 72.81 192 VAL A C 1
ATOM 1588 O O . VAL A 1 192 ? 1.966 7.975 36.160 1.00 72.81 192 VAL A O 1
ATOM 1591 N N . LYS A 1 193 ? 1.926 7.514 33.964 1.00 75.19 193 LYS A N 1
ATOM 1592 C CA . LYS A 1 193 ? 3.157 8.264 33.649 1.00 75.19 193 LYS A CA 1
ATOM 1593 C C . LYS A 1 193 ? 3.020 9.770 33.885 1.00 75.19 193 LYS A C 1
ATOM 1595 O O . LYS A 1 193 ? 4.001 10.421 34.236 1.00 75.19 193 LYS A O 1
ATOM 1600 N N . THR A 1 194 ? 1.824 10.326 33.709 1.00 70.38 194 THR A N 1
ATOM 1601 C CA . THR A 1 194 ? 1.566 11.773 33.811 1.00 70.38 194 THR A CA 1
ATOM 1602 C C . THR A 1 194 ? 1.148 12.235 35.212 1.00 70.38 194 THR A C 1
ATOM 1604 O O . THR A 1 194 ? 0.901 13.425 35.401 1.00 70.38 194 THR A O 1
ATOM 1607 N N . ARG A 1 195 ? 1.103 11.335 36.212 1.00 63.88 195 ARG A N 1
ATOM 1608 C CA . ARG A 1 195 ? 0.633 11.600 37.593 1.00 63.88 195 ARG A CA 1
ATOM 1609 C C . ARG A 1 195 ? -0.752 12.258 37.662 1.00 63.88 195 ARG A C 1
ATOM 1611 O O . ARG A 1 195 ? -1.085 12.890 38.665 1.00 63.88 195 ARG A O 1
ATOM 1618 N N . ARG A 1 196 ? -1.571 12.118 36.618 1.00 58.81 196 ARG A N 1
ATOM 1619 C CA . ARG A 1 196 ? -2.989 12.457 36.712 1.00 58.81 196 ARG A CA 1
ATOM 1620 C C . ARG A 1 196 ? -3.649 11.341 37.512 1.00 58.81 196 ARG A C 1
ATOM 1622 O O . ARG A 1 196 ? -3.562 10.178 37.126 1.00 58.81 196 ARG A O 1
ATOM 1629 N N . VAL A 1 197 ? -4.268 11.688 38.639 1.00 49.69 197 VAL A N 1
ATOM 1630 C CA . VAL A 1 197 ? -5.130 10.773 39.400 1.00 49.69 197 VAL A CA 1
ATOM 1631 C C . VAL A 1 197 ? -6.416 10.599 38.589 1.00 49.69 197 VAL A C 1
ATOM 1633 O O . VAL A 1 197 ? -7.423 11.237 38.865 1.00 49.69 197 VAL A O 1
ATOM 1636 N N . GLY A 1 198 ? -6.345 9.825 37.509 1.00 52.69 198 GLY A N 1
ATOM 1637 C CA . GLY A 1 198 ? -7.527 9.369 36.788 1.00 52.69 198 GLY A CA 1
ATOM 1638 C C . GLY A 1 198 ? -8.127 8.179 37.527 1.00 52.69 198 GLY A C 1
ATOM 1639 O O . GLY A 1 198 ? -7.380 7.346 38.047 1.00 52.69 198 GLY A O 1
ATOM 1640 N N . LYS A 1 199 ? -9.462 8.095 37.585 1.00 55.81 199 LYS A N 1
ATOM 1641 C CA . LYS A 1 199 ? -10.160 6.862 37.981 1.00 55.81 199 LYS A CA 1
ATOM 1642 C C . LYS A 1 199 ? -9.588 5.687 37.182 1.00 55.81 199 LYS A C 1
ATOM 1644 O O . LYS A 1 199 ? -9.317 5.837 35.991 1.00 55.81 199 LYS A O 1
ATOM 1649 N N . GLU A 1 200 ? -9.427 4.526 37.819 1.00 55.09 200 GLU A N 1
ATOM 1650 C CA . GLU A 1 200 ? -9.147 3.276 37.107 1.00 55.09 200 GLU A CA 1
ATOM 1651 C C . GLU A 1 200 ? -10.268 3.038 36.100 1.00 55.09 200 GLU A C 1
ATOM 1653 O O . GLU A 1 200 ? -11.379 2.638 36.444 1.00 55.09 200 GLU A O 1
ATOM 1658 N N . SER A 1 201 ? -9.988 3.365 34.847 1.00 58.25 201 SER A N 1
ATOM 1659 C CA . SER A 1 201 ? -10.961 3.250 33.784 1.00 58.25 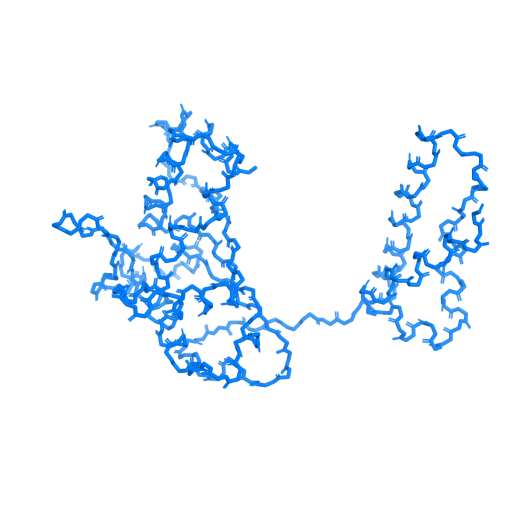201 SER A CA 1
ATOM 1660 C C . SER A 1 201 ? -11.044 1.771 33.392 1.00 58.25 201 SER A C 1
ATOM 1662 O O . SER A 1 201 ? -10.081 1.172 32.898 1.00 58.25 201 SER A O 1
ATOM 1664 N N . ASN A 1 202 ? -12.164 1.137 33.754 1.00 66.19 202 ASN A N 1
ATOM 1665 C CA . ASN A 1 202 ? -12.342 -0.302 33.614 1.00 66.19 202 ASN A CA 1
ATOM 1666 C C . ASN A 1 202 ? -12.540 -0.648 32.134 1.00 66.19 202 ASN A C 1
ATOM 1668 O O . ASN A 1 202 ? -13.514 -0.231 31.513 1.00 66.19 202 ASN A O 1
ATOM 1672 N N . ILE A 1 203 ? -11.622 -1.446 31.587 1.00 63.06 203 ILE A N 1
ATOM 1673 C CA . ILE A 1 203 ? -11.661 -1.990 30.222 1.00 63.06 203 ILE A CA 1
ATOM 1674 C C . ILE A 1 203 ? -13.040 -2.569 29.866 1.00 63.06 203 ILE A C 1
ATOM 1676 O O . ILE A 1 203 ? -13.506 -2.388 28.741 1.00 63.06 203 ILE A O 1
ATOM 1680 N N . ALA A 1 204 ? -13.684 -3.256 30.816 1.00 66.56 204 ALA A N 1
ATOM 1681 C CA . ALA A 1 204 ? -14.994 -3.862 30.602 1.00 66.56 204 ALA A CA 1
ATOM 1682 C C . ALA A 1 204 ? -16.091 -2.808 30.392 1.00 66.56 204 ALA A C 1
ATOM 1684 O O . ALA A 1 204 ? -16.980 -3.012 29.577 1.00 66.56 204 ALA A O 1
ATOM 1685 N N . GLN A 1 205 ? -15.981 -1.651 31.050 1.00 82.25 205 GLN A N 1
ATOM 1686 C CA . GLN A 1 205 ? -17.029 -0.637 31.064 1.00 82.25 205 GLN A CA 1
ATOM 1687 C C . GLN A 1 205 ? -17.235 0.010 29.687 1.00 82.25 205 GLN A C 1
ATOM 1689 O O . GLN A 1 205 ? -18.368 0.084 29.227 1.00 82.25 205 GLN A O 1
ATOM 1694 N N . LEU A 1 206 ? -16.163 0.381 28.974 1.00 86.31 206 LEU A N 1
ATOM 1695 C CA . LEU A 1 206 ? -16.285 0.975 27.633 1.00 86.31 206 LEU A CA 1
ATOM 1696 C C . LEU A 1 206 ? -16.972 0.020 26.643 1.00 86.31 206 LEU A C 1
ATOM 1698 O O . LEU A 1 206 ? -17.860 0.420 25.895 1.00 86.31 206 LEU A O 1
ATOM 1702 N N . TYR A 1 207 ? -16.552 -1.246 26.621 1.00 89.62 207 TYR A N 1
ATOM 1703 C CA . TYR A 1 207 ? -17.134 -2.239 25.719 1.00 89.62 207 TYR A CA 1
ATOM 1704 C C . TYR A 1 207 ? -18.588 -2.564 26.096 1.00 89.62 207 TYR A C 1
ATOM 1706 O O . TYR A 1 207 ? -19.450 -2.641 25.217 1.00 89.62 207 TYR A O 1
ATOM 1714 N N . ASP A 1 208 ? -18.883 -2.719 27.388 1.00 90.44 208 ASP A N 1
ATOM 1715 C CA . ASP A 1 208 ? -20.237 -3.003 27.864 1.00 90.44 208 ASP A CA 1
ATOM 1716 C C . ASP A 1 208 ? -21.190 -1.838 27.544 1.00 90.44 208 ASP A C 1
ATOM 1718 O O . ASP A 1 208 ? -22.298 -2.064 27.064 1.00 90.44 208 ASP A O 1
ATOM 1722 N N . GLU A 1 209 ? -20.754 -0.588 27.714 1.00 88.75 209 GLU A N 1
ATOM 1723 C CA . GLU A 1 209 ? -21.561 0.591 27.379 1.00 88.75 209 GLU A CA 1
ATOM 1724 C C . GLU A 1 209 ? -21.789 0.743 25.868 1.00 88.75 209 GLU A C 1
ATOM 1726 O O . GLU A 1 209 ? -22.911 1.025 25.438 1.00 88.75 209 GLU A O 1
ATOM 1731 N N . ILE A 1 210 ? -20.764 0.484 25.045 1.00 90.88 210 ILE A N 1
ATOM 1732 C CA . ILE A 1 210 ? -20.911 0.455 23.582 1.00 90.88 210 ILE A CA 1
ATOM 1733 C C . ILE A 1 210 ? -21.924 -0.616 23.165 1.00 90.88 210 ILE A C 1
ATOM 1735 O O . ILE A 1 210 ? -22.788 -0.351 22.334 1.00 90.88 210 ILE A O 1
ATOM 1739 N N . THR A 1 211 ? -21.836 -1.823 23.727 1.00 92.19 211 THR A N 1
ATOM 1740 C CA . THR A 1 211 ? -22.682 -2.956 23.314 1.00 92.19 211 THR A CA 1
ATOM 1741 C C . THR A 1 211 ? -24.116 -2.877 23.837 1.00 92.19 211 THR A C 1
ATOM 1743 O O . THR A 1 211 ? -25.020 -3.430 23.209 1.00 92.19 211 THR A O 1
ATOM 1746 N N . GLN A 1 212 ? -24.362 -2.163 24.940 1.00 93.31 212 GLN A N 1
ATOM 1747 C CA . GLN A 1 212 ? -25.714 -1.910 25.454 1.00 93.31 212 GLN A CA 1
ATOM 1748 C C . GLN A 1 212 ? -26.518 -0.944 24.577 1.00 93.31 212 GLN A C 1
ATOM 1750 O O . GLN A 1 212 ? -27.750 -1.014 24.558 1.00 93.31 212 GLN A O 1
ATOM 1755 N N . ASN A 1 213 ? -25.850 -0.063 23.829 1.00 92.94 213 ASN A N 1
ATOM 1756 C CA . ASN A 1 213 ? -26.502 0.844 22.895 1.00 92.94 213 ASN A CA 1
ATOM 1757 C C . ASN A 1 213 ? -26.310 0.362 21.453 1.00 92.94 213 ASN A C 1
ATOM 1759 O O . ASN A 1 213 ? -25.240 0.500 20.866 1.00 92.94 213 ASN A O 1
ATOM 1763 N N . LYS A 1 214 ? -27.384 -0.159 20.855 1.00 91.75 214 LYS A N 1
ATOM 1764 C CA . LYS A 1 214 ? -27.364 -0.732 19.503 1.00 91.75 214 LYS A CA 1
ATOM 1765 C C . LYS A 1 214 ? -26.843 0.240 18.435 1.00 91.75 214 LYS A C 1
ATOM 1767 O O . LYS A 1 214 ? -26.123 -0.189 17.537 1.00 91.75 214 LYS A O 1
ATOM 1772 N N . ASP A 1 215 ? -27.176 1.524 18.533 1.00 93.12 215 ASP A N 1
ATOM 1773 C CA . ASP A 1 215 ? -26.751 2.523 17.549 1.00 93.12 215 ASP A CA 1
ATOM 1774 C C . ASP A 1 215 ? -25.252 2.811 17.684 1.00 93.12 215 ASP A C 1
ATOM 1776 O O . ASP A 1 215 ? -24.527 2.825 16.690 1.00 93.12 215 ASP A O 1
ATOM 1780 N N . ILE A 1 216 ? -24.763 2.952 18.921 1.00 91.81 216 ILE A N 1
ATOM 1781 C CA . ILE A 1 216 ? -23.330 3.134 19.198 1.00 91.81 216 ILE A CA 1
ATOM 1782 C C . ILE A 1 216 ? -22.547 1.893 18.770 1.00 91.81 216 ILE A C 1
ATOM 1784 O O . ILE A 1 216 ? -21.498 2.028 18.146 1.00 91.81 216 ILE A O 1
ATOM 1788 N N . PHE A 1 217 ? -23.066 0.695 19.033 1.00 93.00 217 PHE A N 1
ATOM 1789 C CA . PHE A 1 217 ? -22.462 -0.554 18.582 1.00 93.00 217 PHE A CA 1
ATOM 1790 C C . PHE A 1 217 ? -22.314 -0.606 17.056 1.00 93.00 217 PHE A C 1
ATOM 1792 O O . PHE A 1 217 ? -21.224 -0.884 16.559 1.00 93.00 217 PHE A O 1
ATOM 1799 N N . HIS A 1 218 ? -23.372 -0.284 16.303 1.00 92.44 218 HIS A N 1
ATOM 1800 C CA . HIS A 1 218 ? -23.325 -0.271 14.836 1.00 92.44 218 HIS A CA 1
ATOM 1801 C C . HIS A 1 218 ? -22.346 0.757 14.262 1.00 92.44 218 HIS A C 1
ATOM 1803 O O . HIS A 1 218 ? -21.853 0.570 13.155 1.00 92.44 218 HIS A O 1
ATOM 1809 N N . LEU A 1 219 ? -22.035 1.821 15.003 1.00 93.19 219 LEU A N 1
ATOM 1810 C CA . LEU A 1 219 ? -20.966 2.746 14.636 1.00 93.19 219 LEU A CA 1
ATOM 1811 C C . LEU A 1 219 ? -19.592 2.190 15.033 1.00 93.19 219 LEU A C 1
ATOM 1813 O O . LEU A 1 219 ? -18.648 2.256 14.254 1.00 93.19 219 LEU A O 1
ATOM 1817 N N . ALA A 1 220 ? -19.475 1.614 16.228 1.00 93.44 220 ALA A N 1
ATOM 1818 C CA . ALA A 1 220 ? -18.215 1.159 16.806 1.00 93.44 220 ALA A CA 1
ATOM 1819 C C . ALA A 1 220 ? -17.616 -0.082 16.127 1.00 93.44 220 ALA A C 1
ATOM 1821 O O . ALA A 1 220 ? -16.433 -0.352 16.310 1.00 93.44 220 ALA A O 1
ATOM 1822 N N . ILE A 1 221 ? -18.370 -0.833 15.322 1.00 93.88 221 ILE A N 1
ATOM 1823 C CA . ILE A 1 221 ? -17.769 -1.884 14.481 1.00 93.88 221 ILE A CA 1
ATOM 1824 C C . ILE A 1 221 ? -16.815 -1.295 13.427 1.00 93.88 221 ILE A C 1
ATOM 1826 O O . ILE A 1 221 ? -15.870 -1.962 13.013 1.00 93.88 221 ILE A O 1
ATOM 1830 N N . ASN A 1 222 ? -16.968 -0.019 13.057 1.00 93.81 222 ASN A N 1
ATOM 1831 C CA . ASN A 1 222 ? -15.965 0.688 12.271 1.00 93.81 222 ASN A CA 1
ATOM 1832 C C . ASN A 1 222 ? -14.816 1.167 13.189 1.00 93.81 222 ASN A C 1
ATOM 1834 O O . ASN A 1 222 ? -15.057 1.938 14.123 1.00 93.81 222 ASN A O 1
ATOM 1838 N N . PRO A 1 223 ? -13.550 0.795 12.927 1.00 90.88 223 PRO A N 1
ATOM 1839 C CA . PRO A 1 223 ? -12.429 1.102 13.823 1.00 90.88 223 PRO A CA 1
ATOM 1840 C C . PRO A 1 223 ? -12.135 2.603 13.976 1.00 90.88 223 PRO A C 1
ATOM 1842 O O . PRO A 1 223 ? -11.667 3.040 15.033 1.00 90.88 223 PRO A O 1
ATOM 1845 N N . GLN A 1 224 ? -12.421 3.416 12.955 1.00 90.06 224 GLN A N 1
ATOM 1846 C CA . GLN A 1 224 ? -12.237 4.867 13.035 1.00 90.06 224 GLN A CA 1
ATOM 1847 C C . GLN A 1 224 ? -13.282 5.493 13.964 1.00 90.06 224 GLN A C 1
ATOM 1849 O O . GLN A 1 224 ? -12.941 6.302 14.830 1.00 90.06 224 GLN A O 1
ATOM 1854 N N . LEU A 1 225 ? -14.544 5.071 13.844 1.00 93.75 225 LEU A N 1
ATOM 1855 C CA . LEU A 1 225 ? -15.622 5.532 14.719 1.00 93.75 225 LEU A CA 1
ATOM 1856 C C . LEU A 1 225 ? -15.451 5.013 16.149 1.00 93.75 225 LEU A C 1
ATOM 1858 O O . LEU A 1 225 ? -15.619 5.789 17.086 1.00 93.75 225 LEU A O 1
ATOM 1862 N N . ALA A 1 226 ? -15.026 3.758 16.330 1.00 92.50 226 ALA A N 1
ATOM 1863 C CA . ALA A 1 226 ? -14.670 3.203 17.638 1.00 92.50 226 ALA A CA 1
ATOM 1864 C C . ALA A 1 226 ? -13.620 4.060 18.354 1.00 92.50 226 ALA A C 1
ATOM 1866 O O . ALA A 1 226 ? -13.754 4.352 19.541 1.00 92.50 226 ALA A O 1
ATOM 1867 N N . SER A 1 227 ? -12.601 4.511 17.616 1.00 89.75 227 SER A N 1
ATOM 1868 C CA . SER A 1 227 ? -11.561 5.402 18.137 1.00 89.75 227 SER A CA 1
ATOM 1869 C C . SER A 1 227 ? -12.124 6.756 18.569 1.00 89.75 227 SER A C 1
ATOM 1871 O O . SER A 1 227 ? -11.754 7.258 19.629 1.00 89.75 227 SER A O 1
ATOM 1873 N N . GLY A 1 228 ? -13.047 7.330 17.790 1.00 89.94 228 GLY A N 1
ATOM 1874 C CA . GLY A 1 228 ? -13.748 8.564 18.149 1.00 89.94 228 GLY A CA 1
ATOM 1875 C C . GLY A 1 228 ? -14.626 8.408 19.394 1.00 89.94 228 GLY A C 1
ATOM 1876 O O . GLY A 1 228 ? -14.529 9.215 20.316 1.00 89.94 228 GLY A O 1
ATOM 1877 N N . ILE A 1 229 ? -15.426 7.341 19.458 1.00 90.19 229 ILE A N 1
ATOM 1878 C CA . ILE A 1 229 ? -16.285 7.018 20.607 1.00 90.19 229 ILE A CA 1
ATOM 1879 C C . ILE A 1 229 ? -15.438 6.844 21.870 1.00 90.19 229 ILE A C 1
ATOM 1881 O O . ILE A 1 229 ? -15.731 7.454 22.895 1.00 90.19 229 ILE A O 1
ATOM 1885 N N . ALA A 1 230 ? -14.352 6.073 21.791 1.00 88.00 230 ALA A N 1
ATOM 1886 C CA . ALA A 1 230 ? -13.464 5.835 22.924 1.00 88.00 230 ALA A CA 1
ATOM 1887 C C . ALA A 1 230 ? -12.742 7.116 23.387 1.00 88.00 230 ALA A C 1
ATOM 1889 O O . ALA A 1 230 ? -12.561 7.332 24.587 1.00 88.00 230 ALA A O 1
ATOM 1890 N N . ALA A 1 231 ? -12.370 7.998 22.454 1.00 86.44 231 ALA A N 1
ATOM 1891 C CA . ALA A 1 231 ? -11.787 9.296 22.783 1.00 86.44 231 ALA A CA 1
ATOM 1892 C C . ALA A 1 231 ? -12.786 10.211 23.505 1.00 86.44 231 ALA A C 1
ATOM 1894 O O . ALA A 1 231 ? -12.420 10.843 24.495 1.00 86.44 231 ALA A O 1
ATOM 1895 N N . VAL A 1 232 ? -14.040 10.258 23.042 1.00 86.19 232 VAL A N 1
ATOM 1896 C CA . VAL A 1 232 ? -15.116 11.021 23.691 1.00 86.19 232 VAL A CA 1
ATOM 1897 C C . VAL A 1 232 ? -15.415 10.457 25.078 1.00 86.19 232 VAL A C 1
ATOM 1899 O O . VAL A 1 232 ? -15.466 11.217 26.039 1.00 86.19 232 VAL A O 1
ATOM 1902 N N . TYR A 1 233 ? -15.535 9.136 25.209 1.00 83.69 233 TYR A N 1
ATOM 1903 C CA . TYR A 1 233 ? -15.754 8.460 26.490 1.00 83.69 233 TYR A CA 1
ATOM 1904 C C . TYR A 1 233 ? -14.722 8.885 27.547 1.00 83.69 233 TYR A C 1
ATOM 1906 O O . TYR A 1 233 ? -15.075 9.310 28.646 1.00 83.69 233 TYR A O 1
ATOM 1914 N N . ASN A 1 234 ? -13.439 8.888 27.178 1.00 76.44 234 ASN A N 1
ATOM 1915 C CA . ASN A 1 234 ? -12.363 9.306 28.077 1.00 76.44 234 ASN A CA 1
ATOM 1916 C C . ASN A 1 234 ? -12.372 10.797 28.441 1.00 76.44 234 ASN A C 1
ATOM 1918 O O . ASN A 1 234 ? -11.769 11.166 29.444 1.00 76.44 234 ASN A O 1
ATOM 1922 N N . GLN A 1 235 ? -12.999 11.662 27.639 1.00 76.00 235 GLN A N 1
ATOM 1923 C CA . GLN A 1 235 ? -13.147 13.083 27.975 1.00 76.00 235 GLN A CA 1
ATOM 1924 C C . GLN A 1 235 ? -14.265 13.337 28.990 1.00 76.00 235 GLN A C 1
ATOM 1926 O O . GLN A 1 235 ? -14.203 14.337 29.696 1.00 76.00 235 GLN A O 1
ATOM 1931 N N . TYR A 1 236 ? -15.282 12.473 29.043 1.00 64.75 236 TYR A N 1
ATOM 1932 C CA . TYR A 1 236 ? -16.406 12.613 29.972 1.00 64.75 236 TYR A CA 1
ATOM 1933 C C . TYR A 1 236 ? -16.166 11.910 31.315 1.00 64.75 236 TYR A C 1
ATOM 1935 O O . TYR A 1 236 ? -16.652 12.383 32.338 1.00 64.75 236 TYR A O 1
ATOM 1943 N N . GLU A 1 237 ? -15.405 10.812 31.323 1.00 58.84 237 GLU A N 1
ATOM 1944 C CA . GLU A 1 237 ? -15.082 10.049 32.542 1.00 58.84 237 GLU A CA 1
ATOM 1945 C C . GLU A 1 237 ? -13.772 10.485 33.239 1.00 58.84 237 GLU A C 1
ATOM 1947 O O . GLU A 1 237 ? -13.469 9.997 34.335 1.00 58.84 237 GLU A O 1
ATOM 1952 N N . GLY A 1 238 ? -12.985 11.377 32.620 1.00 51.12 238 GLY A N 1
ATOM 1953 C CA . GLY A 1 238 ? -11.711 11.909 33.137 1.00 51.12 238 GLY A CA 1
ATOM 1954 C C . GLY A 1 238 ? -11.827 13.294 33.758 1.00 51.12 238 GLY A C 1
ATOM 1955 O O . GLY A 1 238 ? -11.182 13.504 34.811 1.00 51.12 238 GLY A O 1
#

Mean predicted aligned error: 9.98 Å

Secondary structure (DSSP, 8-state):
-HHHHHHHHTT-S--SS--PPPEEEEEEHHHHHHHHHHTTTS----HHHHHHT-TTTTSTTS-HHHHHHHHHHHHHHHHTT-EEEEEE-GGGS-TTS-HHHHHHHHHHHHHEEEEEETTTTEEEEEEEEHHHHTT---TTSS-EEEE---STT-TTTT--S-------PPPPHHHHHHHHHHHHHHHHHHHHHTT-------HHHHHHHHHHSHHHHHHHTSHHHHHHHHHHHHHH--

Radius of gyration: 22.84 Å; Cα contacts (8 Å, |Δi|>4): 231; chains: 1; bounding box: 56×41×62 Å

Solvent-accessible surface area (backbone atoms only — not comparable to full-atom values): 14143 Å² total; per-residue (Å²): 103,73,72,50,54,57,56,49,62,80,71,61,90,77,82,83,88,65,90,70,80,54,52,75,43,85,40,53,40,45,60,56,57,50,51,43,58,75,29,74,88,53,78,74,69,51,68,72,53,50,64,49,63,35,62,80,58,70,34,91,91,44,55,75,66,58,36,52,54,48,37,52,50,41,50,51,29,47,50,72,18,38,31,29,39,34,38,39,35,67,71,53,56,55,92,91,52,72,60,66,61,57,42,50,47,52,43,50,61,74,48,28,23,49,36,75,39,76,92,74,75,40,80,42,73,38,98,45,41,43,51,62,78,68,72,44,87,58,86,83,62,47,62,42,79,46,78,41,59,71,83,85,72,64,82,65,74,76,42,91,60,97,67,92,83,80,85,86,73,68,45,50,74,70,52,40,48,50,48,40,39,53,51,40,51,54,50,52,58,51,34,65,75,67,71,50,91,59,72,86,70,55,45,65,53,62,44,51,56,35,63,71,35,65,70,54,32,71,45,33,28,36,69,70,48,30,53,52,52,55,52,51,50,53,68,75,74,97

Foldseek 3Di:
DLVVLLVVVVVDPDDDDDLQAAAEAEAAPVVLLVVQVVCPPPPRQFPQNCRLQPCVLVDPVDDPVSSVSSSVVSLVCQQQQRHEYEHEALVPNDPPDDSLRVLVSVLQSQFFHWDADPVVRDIDTDPHGQCVVVVDPPPSGGHHYHYDHDPPDPSCPSRPDPDDDDDDDFADLVRLLVLLQVVLVVVVVVCVVVVPPADSDDSVVLSVVCVVDPVSVVQCSHVVSVVVSSVVVVVVRD

pLDDT: mean 78.91, std 13.07, range [39.0, 95.25]

Nearest PDB structures (foldseek):
  7ksm-assembly1_C  TM=6.024E-01  e=7.784E-01  Homo sapiens
  7tfj-assembly1_A  TM=3.023E-01  e=8.780E-01  Saccharomyces cerevisiae
  4i5o-assembly1_A  TM=3.053E-01  e=1.510E+00  Escherichia coli K-12
  7dz2-assembly1_C  TM=2.565E-01  e=8.661E+00  Sinorhizobium fredii CCBAU 83666

=== Feature glossary ===
Legend for the data blocks above and below:

— What the protein is —

The amino-acid sequence is the protein's primary structure: the linear order of residues from the N-terminus to the C-terminus, written in one-letter code. Everything else here — the 3D coordinates, the secondary structure, the domain annotations — is ultimately a consequence of this string.

Database cross-references. InterPro integrates a dozen domain/family signature databases into unified entries with residue-range hits. GO terms attach function/process/location labels with evidence codes. CATH codes position the fold in a four-level structural taxonomy. Organism is the NCBI-taxonomy species name.

— Where its atoms are —

The mmCIF block holds the 3D Cartesian coordinates of each backbone atom (N, Cα, C, O) in ångströms. mmCIF is the PDB's canonical archive format — a tagged-loop text representation of the atomic model.

The six renders are orthographic views along the three Cartesian axes in both directions. Representation (cartoon, sticks, or surface) and color scheme (sequence-rainbow or by-chain) vary across proteins so the training set covers all the common visualization conventions.

— Local backbone conformation —

Secondary structure is the local, repeating backbone conformation. DSSP classifies it into eight states by reading the hydrogen-bond network: three helix types (H, G, I), two β types (E, B), two non-regular types (T, S), and unstructured coil (-).

SS3 is a coarse helix/strand/coil call (letters a/b/c) made by the P-SEA algorithm from inter-Cα distances and dihedrals. It is less detailed than DSSP but needs only Cα positions.

Backbone dihedral angles. Every residue except chain termini has a φ (preceding-C → N → Cα → C) and a ψ (N → Cα → C → next-N). They are reported in degrees following the IUPAC sign convention. Secondary structure is essentially a statement about which (φ, ψ) basin each residue occupies.

— Global shape and packing —

The geometric summary reports three shape descriptors. Rg (radius of gyration) measures how spread out the Cα atoms are about their centre of mass; compact globular proteins have small Rg, elongated or unfolded ones large. Cα contacts (<8 Å, |i−j|>4) count long-range residue pairs in spatial proximity — high for tightly packed folds, near zero for rods or random coil. The bounding-box extents give the protein's footprint along x, y, z in Å.

Solvent accessibility: the surface area of each residue that a 1.4 Å water probe can touch, in Å². When only backbone atoms are present the absolute values are lower than full-atom SASA (side chains contribute most of the area) and are flagged as backbone-only.

Plot images: a contact map (which residues are close in 3D, as an N×N binary image), a Ramachandran scatter (backbone torsion angles, revealing secondary-structure composition at a glance), and — for AlphaFold structures — a PAE heatmap (pairwise prediction confidence).

— Structural neighborhood —

Foldseek's 3Di representation compresses backbone geometry into a per-residue letter drawn from a learned twenty-state alphabet. It captures the tertiary interaction pattern around each residue — which residues are packed against it in space, regardless of where they are in sequence.

Structural nearest neighbors (via Foldseek easy-search vs the PDB). Reported per hit: target PDB id, E-value, and alignment TM-score. A TM-score above ~0.5 is the conventional threshold for 'same fold'.

— Confidence and disorder —

pLDDT (predicted Local Distance Difference Test) is AlphaFold's per-residue confidence score, ranging from 0 to 100. Values above 90 indicate high confidence (typically well-packed cores); 70–90 is confident; 50–70 low confidence; below 50 usually means the region is disordered or the prediction is unreliable there. AlphaFold stores pLDDT in the mmCIF B-factor column.

For experimental (PDB) structures, the B-factor (temperature factor) quantifies the positional spread of each atom in the crystal — a combination of thermal vibration and static disorder — in units of Å². High B-factors mark flexible loops or poorly resolved regions; low B-factors mark the rigid, well-ordered core.

Predicted Aligned Error (PAE) is an AlphaFold confidence matrix: entry (i, j) is the expected error in the position of residue j, in ångströms, when the prediction is superimposed on the true structure at residue i. Low PAE within a block of residues means that block is internally rigid and well-predicted; high PAE between two blocks means their relative placement is uncertain even if each block individually is confident.